Protein AF-A0A265N8U4-F1 (afdb_monomer)

pLDDT: mean 75.62, std 13.98, range [35.78, 95.38]

Sequence (256 aa):
MDFDMNYMIPTISLTISIPTALYLVIKIIYRTKIEMVLEDKYKNKINQIIEIVILSMFLATLISIGSYMIEKVPNFISNSLPYILLVILLIFTISFVVQLIALAINEFREIKKKKCLFNFYKVIFIIEYLSILLLNGGLLVLNERNLELNEIILTVITFGVMYMMILIIFRFSFNQVKVKSKDYYEVTLINENINETLKELILLYTLNKKLLIMKEKLDEEKDINDLKVFYVYYFQEGFVLKYKEHFTKKENIKKN

Solvent-accessible surface area (backbone atoms only — not comparable to full-atom values): 14444 Å² total; per-residue (Å²): 132,85,79,55,62,82,59,50,55,58,51,51,54,51,61,59,45,47,59,55,53,48,50,52,52,48,58,59,72,69,54,48,66,65,57,66,70,72,39,54,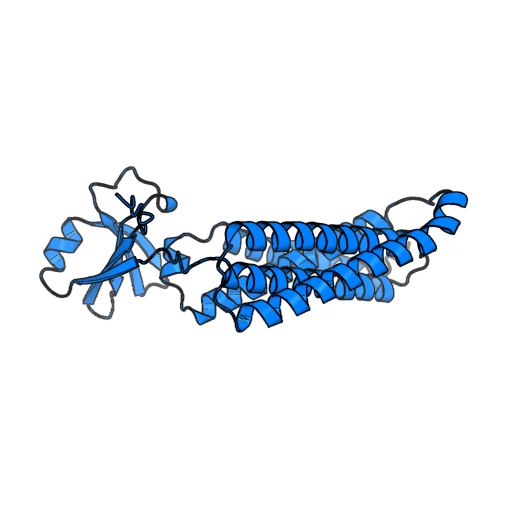74,65,58,50,52,50,50,55,48,51,52,43,47,53,52,19,42,52,52,26,44,51,42,42,54,57,28,58,68,58,69,90,67,57,68,72,55,60,70,47,44,63,61,52,46,51,52,39,50,48,52,32,51,53,46,50,51,53,50,52,53,50,46,59,58,51,73,81,44,88,75,86,57,40,72,60,55,46,51,51,55,53,52,44,47,52,52,40,53,50,31,51,54,52,45,49,27,49,54,46,54,67,50,66,91,69,63,51,72,67,55,52,51,51,50,30,50,52,46,13,51,51,46,32,50,52,55,51,51,50,50,54,51,48,58,72,48,48,69,88,78,57,77,43,61,50,75,44,82,38,74,69,64,50,76,62,55,54,72,52,43,40,82,74,52,69,52,92,90,44,34,39,36,27,34,49,57,94,48,66,88,56,54,81,82,71,55,56,52,41,34,39,34,34,68,86,78,67,37,34,38,39,36,36,60,42,78,80,72,77,82,77,75,73,80,126

Radius of gyration: 25.11 Å; Cα contacts (8 Å, |Δi|>4): 233; chains: 1; bounding box: 58×29×80 Å

Mean predicted aligned error: 12.92 Å

Nearest PDB structures (foldseek):
  2b5u-assembly2_C  TM=2.691E-01  e=2.872E-01  Escherichia coli
  1jch-assembly1_A  TM=2.749E-01  e=5.283E-01  Escherichia coli str. K-12 substr. W3110
  7nsu-assembly1_D  TM=2.439E-01  e=6.695E+00  Escherichia coli

Secondary structure (DSSP, 8-state):
----HHHHHHHHHHHHHHHHHHHHHHHHHT--HHHHHHS-HHHHHHHHHHHHHHHHHHHHHHHHHHHHTS----HHHHHHHHHHHHHHHHHHHHHHHHHHHHHHHHHSS--S-HHHHHHHHHHHHHHHHHHHHHHHHHHHHHTTT---HHHHHHHHHHHHHHHHHHHHHHHHHHHHHS-----EEEEEEE-SSHHHHHHTEEEEEEETTTEEEEEEGGGTTS-GGG-SEEEEEETTTTEEEEEEEE----------

Organism: NCBI:txid2024554

Structure (mmCIF, N/CA/C/O backbone):
data_AF-A0A265N8U4-F1
#
_entry.id   AF-A0A265N8U4-F1
#
loop_
_atom_site.group_PDB
_atom_site.id
_atom_site.type_symbol
_atom_site.label_atom_id
_atom_site.label_alt_id
_atom_site.label_comp_id
_atom_site.label_asym_id
_atom_site.label_entity_id
_atom_site.label_seq_id
_atom_site.pdbx_PDB_ins_code
_atom_site.Cartn_x
_atom_site.Cartn_y
_atom_site.Cartn_z
_atom_site.occupancy
_atom_site.B_iso_or_equiv
_atom_site.auth_seq_id
_atom_site.auth_comp_id
_atom_site.auth_asym_id
_atom_site.auth_atom_id
_atom_site.pdbx_PDB_model_num
ATOM 1 N N . MET A 1 1 ? -9.974 -3.031 -43.772 1.00 44.22 1 MET A N 1
ATOM 2 C CA . MET A 1 1 ? -9.171 -2.885 -42.544 1.00 44.22 1 MET A CA 1
ATOM 3 C C . MET A 1 1 ? -9.671 -3.989 -41.642 1.00 44.22 1 MET A C 1
ATOM 5 O O . MET A 1 1 ? -10.749 -3.842 -41.079 1.00 44.22 1 MET A O 1
ATOM 9 N N . ASP A 1 2 ? -9.008 -5.142 -41.666 1.00 42.06 2 ASP A N 1
ATOM 10 C CA . ASP A 1 2 ? -9.420 -6.269 -40.832 1.00 42.06 2 ASP A CA 1
ATOM 11 C C . ASP A 1 2 ? -9.180 -5.864 -39.381 1.00 42.06 2 ASP A C 1
ATOM 13 O O . ASP A 1 2 ? -8.043 -5.675 -38.950 1.00 42.06 2 ASP A O 1
ATOM 17 N N . PHE A 1 3 ? -10.272 -5.599 -38.665 1.00 45.84 3 PHE A N 1
ATOM 18 C CA . PHE A 1 3 ? -10.240 -5.346 -37.233 1.00 45.84 3 PHE A CA 1
ATOM 19 C C . PHE A 1 3 ? -9.884 -6.673 -36.571 1.00 45.84 3 PHE A C 1
ATOM 21 O O . PHE A 1 3 ? -10.737 -7.534 -36.363 1.00 45.84 3 PHE A O 1
ATOM 28 N N . ASP A 1 4 ? -8.592 -6.864 -36.338 1.00 52.41 4 ASP A N 1
ATOM 29 C CA . ASP A 1 4 ? -8.065 -8.101 -35.793 1.00 52.41 4 ASP A CA 1
ATOM 30 C C . ASP A 1 4 ? -8.619 -8.300 -34.369 1.00 52.41 4 ASP A C 1
ATOM 32 O O . ASP A 1 4 ? -8.398 -7.491 -33.458 1.00 52.41 4 ASP A O 1
ATOM 36 N N . MET A 1 5 ? -9.402 -9.372 -34.194 1.00 52.22 5 MET A N 1
ATOM 37 C CA . MET A 1 5 ? -10.051 -9.763 -32.932 1.00 52.22 5 MET A CA 1
ATOM 38 C C . MET A 1 5 ? -9.048 -9.848 -31.774 1.00 52.22 5 MET A C 1
ATOM 40 O O . MET A 1 5 ? -9.419 -9.630 -30.616 1.00 52.22 5 MET A O 1
ATOM 44 N N . ASN A 1 6 ? -7.770 -10.072 -32.095 1.00 49.78 6 ASN A N 1
ATOM 45 C CA . ASN A 1 6 ? -6.656 -10.078 -31.156 1.00 49.78 6 ASN A CA 1
ATOM 46 C C . ASN A 1 6 ? -6.464 -8.753 -30.407 1.00 49.78 6 ASN A C 1
ATOM 48 O O . ASN A 1 6 ? -6.007 -8.781 -29.270 1.00 49.78 6 ASN A O 1
ATOM 52 N N . TYR A 1 7 ? -6.851 -7.606 -30.975 1.00 49.88 7 TYR A N 1
ATOM 53 C CA . TYR A 1 7 ? -6.807 -6.317 -30.269 1.00 49.88 7 TYR A CA 1
ATOM 54 C C . TYR A 1 7 ? -8.139 -5.966 -29.606 1.00 49.88 7 TYR A C 1
ATOM 56 O O . TYR A 1 7 ? -8.168 -5.247 -28.608 1.00 49.88 7 TYR A O 1
ATOM 64 N N . MET A 1 8 ? -9.254 -6.500 -30.103 1.00 51.94 8 MET A N 1
ATOM 65 C CA . MET A 1 8 ? -10.581 -6.172 -29.587 1.00 51.94 8 MET A CA 1
ATOM 66 C C . MET A 1 8 ? -10.844 -6.833 -28.224 1.00 51.94 8 MET A C 1
ATOM 68 O O . MET A 1 8 ? -11.338 -6.178 -27.305 1.00 51.94 8 MET A O 1
ATOM 72 N N . ILE A 1 9 ? -10.443 -8.098 -28.055 1.00 57.78 9 ILE A N 1
ATOM 73 C CA . ILE A 1 9 ? -10.642 -8.861 -26.811 1.00 57.78 9 ILE A CA 1
ATOM 74 C C . ILE A 1 9 ? -9.873 -8.248 -25.619 1.00 57.78 9 ILE A C 1
ATOM 76 O O . ILE A 1 9 ? -10.507 -7.986 -24.590 1.00 57.78 9 ILE A O 1
ATOM 80 N N . PRO A 1 10 ? -8.562 -7.932 -25.722 1.00 49.47 10 PRO A N 1
ATOM 81 C CA . PRO A 1 10 ? -7.830 -7.262 -24.646 1.00 49.47 10 PRO A CA 1
ATOM 82 C C . PRO A 1 10 ? -8.417 -5.894 -24.302 1.00 49.47 10 PRO A C 1
ATOM 84 O O . PRO A 1 10 ? -8.573 -5.575 -23.127 1.00 49.47 10 PRO A O 1
ATOM 87 N N . THR A 1 11 ? -8.800 -5.103 -25.309 1.00 52.34 11 THR A N 1
ATOM 88 C CA . THR A 1 11 ? -9.327 -3.745 -25.102 1.00 52.34 11 THR A CA 1
ATOM 89 C C . THR A 1 11 ? -10.671 -3.766 -24.374 1.00 52.34 11 THR A C 1
ATOM 91 O O . THR A 1 11 ? -10.878 -2.997 -23.434 1.00 52.34 11 THR A O 1
ATOM 94 N N . ILE A 1 12 ? -11.575 -4.680 -24.742 1.00 62.75 12 ILE A N 1
ATOM 95 C CA . ILE A 1 12 ? -12.859 -4.868 -24.052 1.00 62.75 12 ILE A CA 1
ATOM 96 C C . ILE A 1 12 ? -12.630 -5.363 -22.620 1.00 62.75 12 ILE A C 1
ATOM 98 O O . ILE A 1 12 ? -13.204 -4.809 -21.683 1.00 62.75 12 ILE A O 1
ATOM 102 N N . SER A 1 13 ? -11.743 -6.342 -22.423 1.00 57.97 13 SER A N 1
ATOM 103 C CA . SER A 1 13 ? -11.402 -6.854 -21.089 1.00 57.97 13 SER A CA 1
ATOM 104 C C . SER A 1 13 ? -10.813 -5.765 -20.180 1.00 57.97 13 SER A C 1
ATOM 106 O O . SER A 1 13 ? -11.156 -5.669 -18.999 1.00 57.97 13 SER A O 1
ATOM 108 N N . LEU A 1 14 ? -9.950 -4.906 -20.722 1.00 53.19 14 LEU A N 1
ATOM 109 C CA . LEU A 1 14 ? -9.336 -3.795 -19.995 1.00 53.19 14 LEU A CA 1
ATOM 110 C C . LEU A 1 14 ? -10.382 -2.717 -19.661 1.00 53.19 14 LEU A C 1
ATOM 112 O O . LEU A 1 14 ? -10.459 -2.252 -18.527 1.00 53.19 14 LEU A O 1
ATOM 116 N N . THR A 1 15 ? -11.278 -2.409 -20.599 1.00 64.00 15 THR A N 1
ATOM 117 C CA . THR A 1 15 ? -12.368 -1.443 -20.386 1.00 64.00 15 THR A CA 1
ATOM 118 C C . THR A 1 15 ? -13.370 -1.920 -19.330 1.00 64.00 15 THR A C 1
ATOM 120 O O . THR A 1 15 ? -13.830 -1.116 -18.525 1.00 64.00 15 THR A O 1
ATOM 123 N N . ILE A 1 16 ? -13.685 -3.220 -19.282 1.00 66.12 16 ILE A N 1
ATOM 124 C CA . ILE A 1 16 ? -14.604 -3.802 -18.285 1.00 66.12 16 ILE A CA 1
ATOM 125 C C . ILE A 1 16 ? -13.942 -3.913 -16.903 1.00 66.12 16 ILE A C 1
ATOM 127 O O . ILE A 1 16 ? -14.604 -3.728 -15.883 1.00 66.12 16 ILE A O 1
ATOM 131 N N . SER A 1 17 ? -12.635 -4.181 -16.846 1.00 57.91 17 SER A N 1
ATOM 132 C CA . SER A 1 17 ? -11.914 -4.314 -15.573 1.00 57.91 17 SER A CA 1
ATOM 133 C C . SER A 1 17 ? -11.645 -2.977 -14.874 1.00 57.91 17 SER A C 1
ATOM 135 O O . SER A 1 17 ? -11.596 -2.953 -13.642 1.00 57.91 17 SER A O 1
ATOM 137 N N . ILE A 1 18 ? -11.545 -1.860 -15.608 1.00 61.16 18 ILE A N 1
ATOM 138 C CA . ILE A 1 18 ? -11.334 -0.518 -15.033 1.00 61.16 18 ILE A CA 1
ATOM 139 C C . ILE A 1 18 ? -12.445 -0.130 -14.034 1.00 61.16 18 ILE A C 1
ATOM 141 O O . ILE A 1 18 ? -12.101 0.197 -12.898 1.00 61.16 18 ILE A O 1
ATOM 145 N N . PRO A 1 19 ? -13.755 -0.195 -14.361 1.00 66.38 19 PRO A N 1
ATOM 146 C CA . PRO A 1 19 ? -14.828 0.083 -13.406 1.00 66.38 19 PRO A CA 1
ATOM 147 C C . PRO A 1 19 ? -14.811 -0.834 -12.183 1.00 66.38 19 PRO A C 1
ATOM 149 O O . PRO A 1 19 ? -15.074 -0.374 -11.076 1.00 66.38 19 PRO A O 1
ATOM 152 N N . THR A 1 20 ? -14.485 -2.120 -12.351 1.00 62.53 20 THR A N 1
ATOM 153 C CA . THR A 1 20 ? -14.408 -3.072 -11.232 1.00 62.53 20 THR A CA 1
ATOM 154 C C . THR A 1 20 ? -13.244 -2.745 -10.300 1.00 62.53 20 THR A C 1
ATOM 156 O O . THR A 1 20 ? -13.423 -2.708 -9.082 1.00 62.53 20 THR A O 1
ATOM 159 N N . ALA A 1 21 ? -12.068 -2.450 -10.857 1.00 55.03 21 ALA A N 1
ATOM 160 C CA . ALA A 1 21 ? -10.906 -2.015 -10.093 1.00 55.03 21 ALA A CA 1
ATOM 161 C C . ALA A 1 21 ? -11.171 -0.670 -9.398 1.00 55.03 21 ALA A C 1
ATOM 163 O O . ALA A 1 21 ? -10.932 -0.549 -8.199 1.00 55.03 21 ALA A O 1
ATOM 164 N N . LEU A 1 22 ? -11.746 0.308 -10.107 1.00 59.03 22 LEU A N 1
ATOM 165 C CA . LEU A 1 22 ? -12.146 1.602 -9.549 1.00 59.03 22 LEU A CA 1
ATOM 166 C C . LEU A 1 22 ? -13.173 1.448 -8.432 1.00 59.03 22 LEU A C 1
ATOM 168 O O . LEU A 1 22 ? -13.019 2.075 -7.393 1.00 59.03 22 LEU A O 1
ATOM 172 N N . TYR A 1 23 ? -14.188 0.601 -8.596 1.00 68.06 23 TYR A N 1
ATOM 173 C CA . TYR A 1 23 ? -15.172 0.335 -7.550 1.00 68.06 23 TYR A CA 1
ATOM 174 C C . TYR A 1 23 ? -14.517 -0.239 -6.291 1.00 68.06 23 TYR A C 1
ATOM 176 O O . TYR A 1 23 ? -14.833 0.201 -5.187 1.00 68.06 23 TYR A O 1
ATOM 184 N N . LEU A 1 24 ? -13.582 -1.185 -6.440 1.00 62.31 24 LEU A N 1
ATOM 185 C CA . LEU A 1 24 ? -12.825 -1.723 -5.310 1.00 62.31 24 LEU A CA 1
ATOM 186 C C . LEU A 1 24 ? -12.006 -0.622 -4.629 1.00 62.31 24 LEU A C 1
ATOM 188 O O . LEU A 1 24 ? -12.113 -0.465 -3.417 1.00 62.31 24 LEU A O 1
ATOM 192 N N . VAL A 1 25 ? -11.271 0.185 -5.399 1.00 58.09 25 VAL A N 1
ATOM 193 C CA . VAL A 1 25 ? -10.479 1.318 -4.890 1.00 58.09 25 VAL A CA 1
ATOM 194 C C . VAL A 1 25 ? -11.359 2.346 -4.175 1.00 58.09 25 VAL A C 1
ATOM 196 O O . VAL A 1 25 ? -11.034 2.765 -3.071 1.00 58.09 25 VAL A O 1
ATOM 199 N N . ILE A 1 26 ? -12.500 2.720 -4.749 1.00 63.66 26 ILE A N 1
ATOM 200 C CA . ILE A 1 26 ? -13.462 3.653 -4.151 1.00 63.66 26 ILE A CA 1
ATOM 201 C C . ILE A 1 26 ? -14.006 3.065 -2.849 1.00 63.66 26 ILE A C 1
ATOM 203 O O . ILE A 1 26 ? -13.950 3.714 -1.811 1.00 63.66 26 ILE A O 1
ATOM 207 N N . LYS A 1 27 ? -14.467 1.813 -2.855 1.00 64.62 27 LYS A N 1
ATOM 208 C CA . LYS A 1 27 ? -14.988 1.142 -1.654 1.00 64.62 27 LYS A CA 1
ATOM 209 C C . LYS A 1 27 ? -13.955 1.064 -0.528 1.00 64.62 27 LYS A C 1
ATOM 211 O O . LYS A 1 27 ? -14.311 1.137 0.643 1.00 64.62 27 LYS A O 1
ATOM 216 N N . ILE A 1 28 ? -12.688 0.919 -0.893 1.00 62.75 28 ILE A N 1
ATOM 217 C CA . ILE A 1 28 ? -11.539 0.958 0.007 1.00 62.75 28 ILE A CA 1
ATOM 218 C C . ILE A 1 28 ? -11.319 2.372 0.570 1.00 62.75 28 ILE A C 1
ATOM 220 O O . ILE A 1 28 ? -11.172 2.533 1.777 1.00 62.75 28 ILE A O 1
ATOM 224 N N . ILE A 1 29 ? -11.300 3.400 -0.286 1.00 59.88 29 ILE A N 1
ATO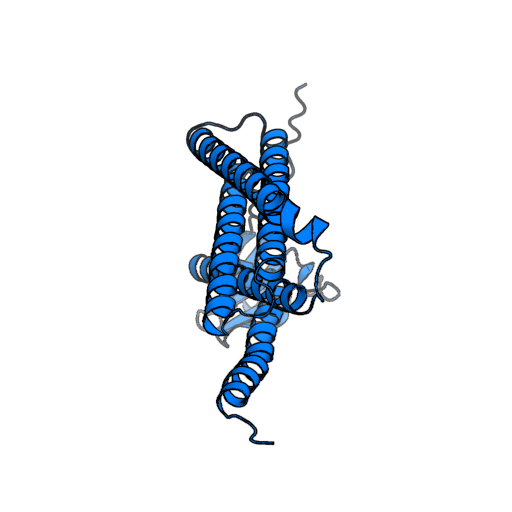M 225 C CA . ILE A 1 29 ? -11.006 4.789 0.107 1.00 59.88 29 ILE A CA 1
ATOM 226 C C . ILE A 1 29 ? -12.129 5.365 0.976 1.00 59.88 29 ILE A C 1
ATOM 228 O O . ILE A 1 29 ? -11.859 6.087 1.930 1.00 59.88 29 ILE A O 1
ATOM 232 N N . TYR A 1 30 ? -13.382 5.022 0.677 1.00 63.62 30 TYR A N 1
ATOM 233 C CA . TYR A 1 30 ? -14.567 5.490 1.405 1.00 63.62 30 TYR A CA 1
ATOM 234 C C . TYR A 1 30 ? -14.897 4.663 2.649 1.00 63.62 30 TYR A C 1
ATOM 236 O O . TYR A 1 30 ? -15.967 4.806 3.241 1.00 63.62 30 TYR A O 1
ATOM 244 N N . ARG A 1 31 ? -13.983 3.789 3.061 1.00 66.50 31 ARG A N 1
ATOM 245 C CA . ARG A 1 31 ? -14.176 2.937 4.218 1.00 66.50 31 ARG A CA 1
ATOM 246 C C . ARG A 1 31 ? -14.158 3.759 5.499 1.00 66.50 31 ARG A C 1
ATOM 248 O O . ARG A 1 31 ? -13.168 4.419 5.816 1.00 66.50 31 ARG A O 1
ATOM 255 N N . THR A 1 32 ? -15.251 3.713 6.253 1.00 70.25 32 THR A N 1
ATOM 256 C CA . THR A 1 32 ? -15.370 4.529 7.467 1.00 70.25 32 THR A CA 1
ATOM 257 C C . THR A 1 32 ? -14.484 3.990 8.590 1.00 70.25 32 THR A C 1
ATOM 259 O O . THR A 1 32 ? -14.189 2.792 8.672 1.00 70.25 32 THR A O 1
ATOM 262 N N . LYS A 1 33 ? -14.084 4.872 9.513 1.00 70.25 33 LYS A N 1
ATOM 263 C CA . LYS A 1 33 ? -13.321 4.491 10.714 1.00 70.25 33 LYS A CA 1
ATOM 264 C C . LYS A 1 33 ? -14.014 3.379 11.510 1.00 70.25 33 LYS A C 1
ATOM 266 O O . LYS A 1 33 ? -13.358 2.444 11.958 1.00 70.25 33 LYS A O 1
ATOM 271 N N . ILE A 1 34 ? -15.340 3.452 11.620 1.00 72.56 34 ILE A N 1
ATOM 272 C CA . ILE A 1 34 ? -16.176 2.476 12.329 1.00 72.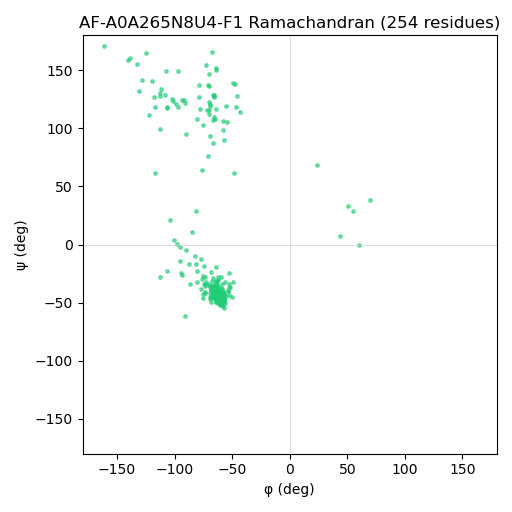56 34 ILE A CA 1
ATOM 273 C C . ILE A 1 34 ? -16.112 1.097 11.660 1.00 72.56 34 ILE A C 1
ATOM 275 O O . ILE A 1 34 ? -15.900 0.095 12.342 1.00 72.56 34 ILE A O 1
ATOM 279 N N . GLU A 1 35 ? -16.212 1.031 10.329 1.00 70.88 35 GLU A N 1
ATOM 280 C CA . GLU A 1 35 ? -16.084 -0.234 9.594 1.00 70.88 35 GLU A CA 1
ATOM 281 C C . GLU A 1 35 ? -14.721 -0.895 9.815 1.00 70.88 35 GLU A C 1
ATOM 283 O O . GLU A 1 35 ? -14.651 -2.112 9.962 1.00 70.88 35 GLU A O 1
ATOM 288 N N . MET A 1 36 ? -13.638 -0.117 9.898 1.00 70.25 36 MET A N 1
ATOM 289 C CA . MET A 1 36 ? -12.300 -0.655 10.171 1.00 70.25 36 MET A CA 1
ATOM 290 C C . MET A 1 36 ? -12.143 -1.223 11.588 1.00 70.25 36 MET A C 1
ATOM 292 O O . MET A 1 36 ? -11.352 -2.149 11.780 1.00 70.25 36 MET A O 1
ATOM 296 N N . VAL A 1 37 ? -12.859 -0.663 12.569 1.00 71.00 37 VAL A N 1
ATOM 297 C CA . VAL A 1 37 ? -12.835 -1.104 13.977 1.00 71.00 37 VAL A CA 1
ATOM 298 C C . VAL A 1 37 ? -13.663 -2.369 14.177 1.00 71.00 37 VAL A C 1
ATOM 300 O O . VAL A 1 37 ? -13.267 -3.243 14.946 1.00 71.00 37 VAL A O 1
ATOM 303 N N . LEU A 1 38 ? -14.801 -2.464 13.488 1.00 71.62 38 LEU A N 1
ATOM 304 C CA . LEU A 1 38 ? -15.740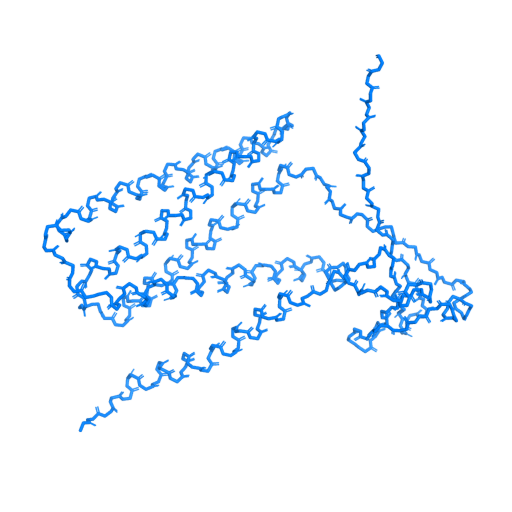 -3.581 13.602 1.00 71.62 38 LEU A CA 1
ATOM 305 C C . LEU A 1 38 ? -15.417 -4.747 12.677 1.00 71.62 38 LEU A C 1
ATOM 307 O O . LEU A 1 38 ? -15.940 -5.844 12.862 1.00 71.62 38 LEU A O 1
ATOM 311 N N . GLU A 1 39 ? -14.583 -4.528 11.668 1.00 69.88 39 GLU A N 1
ATOM 312 C CA . GLU A 1 39 ? -14.168 -5.602 10.791 1.00 69.88 39 GLU A CA 1
ATOM 313 C C . GLU A 1 39 ? -13.234 -6.583 11.504 1.00 69.88 39 GLU A C 1
ATOM 315 O O . GLU A 1 39 ? -12.264 -6.198 12.164 1.00 69.88 39 GLU A O 1
ATOM 320 N N . ASP A 1 40 ? -13.484 -7.877 11.283 1.00 63.16 40 ASP A N 1
ATOM 321 C CA . ASP A 1 40 ? -12.589 -8.939 11.713 1.00 63.16 40 ASP A CA 1
ATOM 322 C C . ASP A 1 40 ? -11.143 -8.598 11.357 1.00 63.16 40 ASP A C 1
ATOM 324 O O . ASP A 1 40 ? -10.793 -8.331 10.205 1.00 63.16 40 ASP A O 1
ATOM 328 N N . LYS A 1 41 ? -10.264 -8.680 12.355 1.00 58.12 41 LYS A N 1
ATOM 329 C CA . LYS A 1 41 ? -8.833 -8.377 12.221 1.00 58.12 41 LYS A CA 1
ATOM 330 C C . LYS A 1 41 ? -8.180 -9.078 11.020 1.00 58.12 41 LYS A C 1
ATOM 332 O O . LYS A 1 41 ? -7.240 -8.542 10.436 1.00 58.12 41 LYS A O 1
ATOM 337 N N . TYR A 1 42 ? -8.652 -10.272 10.663 1.00 54.22 42 TYR A N 1
ATOM 338 C CA . TYR A 1 42 ? -8.191 -11.026 9.496 1.00 54.22 42 TYR A CA 1
ATOM 339 C C . TYR A 1 42 ? -8.728 -10.464 8.179 1.00 54.22 42 TYR A C 1
ATOM 341 O O . TYR A 1 42 ? -7.960 -10.299 7.235 1.00 54.22 42 TYR A O 1
ATOM 349 N N . LYS A 1 43 ? -10.009 -10.098 8.128 1.00 66.06 43 LYS A N 1
ATOM 350 C CA . LYS A 1 43 ? -10.638 -9.512 6.945 1.00 66.06 43 LYS A CA 1
ATOM 351 C C . LYS A 1 43 ? -10.070 -8.125 6.633 1.00 66.06 43 LYS A C 1
ATOM 353 O O . LYS A 1 43 ? -9.757 -7.848 5.481 1.00 66.06 43 LYS A O 1
ATOM 358 N N . ASN A 1 44 ? -9.790 -7.318 7.656 1.00 67.62 44 ASN A N 1
ATOM 359 C CA . ASN A 1 44 ? -9.112 -6.030 7.490 1.00 67.62 44 ASN A CA 1
ATOM 360 C C . ASN A 1 44 ? -7.692 -6.200 6.918 1.00 67.62 44 ASN A C 1
ATOM 362 O O . ASN A 1 44 ? -7.310 -5.517 5.972 1.00 67.62 44 ASN A O 1
ATOM 366 N N . LYS A 1 45 ? -6.922 -7.181 7.413 1.00 65.12 45 LYS A N 1
ATOM 367 C CA . LYS A 1 45 ? -5.606 -7.509 6.837 1.00 65.12 45 LYS A CA 1
ATOM 368 C C . LYS A 1 45 ? -5.695 -7.946 5.374 1.00 65.12 45 LYS A C 1
ATOM 370 O O . LYS A 1 45 ? -4.858 -7.525 4.584 1.00 65.12 45 LYS A O 1
ATOM 375 N N . ILE A 1 46 ? -6.681 -8.775 5.027 1.00 69.12 46 ILE A N 1
ATOM 376 C CA . ILE A 1 46 ? -6.902 -9.238 3.650 1.00 69.12 46 ILE A CA 1
ATOM 377 C C . ILE A 1 46 ? -7.240 -8.056 2.743 1.00 69.12 46 ILE A C 1
ATOM 379 O O . ILE A 1 46 ? -6.598 -7.897 1.710 1.00 69.12 46 ILE A O 1
ATOM 383 N N . ASN A 1 47 ? -8.172 -7.193 3.150 1.00 70.81 47 ASN A N 1
ATOM 384 C CA . ASN A 1 47 ? -8.542 -6.020 2.362 1.00 70.81 47 ASN A CA 1
ATOM 385 C C . ASN A 1 47 ? -7.337 -5.109 2.131 1.00 70.81 47 ASN A C 1
ATOM 387 O O . ASN A 1 47 ? -7.066 -4.755 0.997 1.00 70.81 47 ASN A O 1
ATOM 391 N N . GLN A 1 48 ? -6.521 -4.852 3.151 1.00 71.31 48 GLN A N 1
ATOM 392 C CA . GLN A 1 48 ? -5.305 -4.050 2.984 1.00 71.31 48 GLN A CA 1
ATOM 393 C C . GLN A 1 48 ? -4.263 -4.685 2.051 1.00 71.31 48 GLN A C 1
ATOM 395 O O . GLN A 1 48 ? -3.497 -3.974 1.408 1.00 71.31 48 GLN A O 1
ATOM 400 N N . ILE A 1 49 ? -4.177 -6.016 1.986 1.00 73.88 49 ILE A N 1
ATOM 401 C CA . ILE A 1 49 ? -3.317 -6.693 1.004 1.00 73.88 49 ILE A CA 1
ATOM 402 C C . ILE A 1 49 ? -3.898 -6.505 -0.399 1.00 73.88 49 ILE A C 1
ATOM 404 O O . ILE A 1 49 ? -3.160 -6.150 -1.313 1.00 73.88 49 ILE A O 1
ATOM 408 N N . ILE A 1 50 ? -5.212 -6.681 -0.557 1.00 75.19 50 ILE A N 1
ATOM 409 C CA . ILE A 1 50 ? -5.921 -6.447 -1.822 1.00 75.19 50 ILE A CA 1
ATOM 410 C C . ILE A 1 50 ? -5.708 -5.002 -2.299 1.00 75.19 50 ILE A C 1
ATOM 412 O O . ILE A 1 50 ? -5.410 -4.785 -3.468 1.00 75.19 50 ILE A O 1
ATOM 416 N N . GLU A 1 51 ? -5.776 -4.025 -1.397 1.00 74.25 51 GLU A N 1
ATOM 417 C CA . GLU A 1 51 ? -5.486 -2.613 -1.670 1.00 74.25 51 GLU A CA 1
ATOM 418 C C . GLU A 1 51 ? -4.088 -2.416 -2.255 1.00 74.25 51 GLU A C 1
ATOM 420 O O . GLU A 1 51 ? -3.928 -1.773 -3.293 1.00 74.25 51 GLU A O 1
ATOM 425 N N . ILE A 1 52 ? -3.076 -3.002 -1.610 1.00 81.38 52 ILE A N 1
ATOM 426 C CA . ILE A 1 52 ? -1.682 -2.907 -2.052 1.00 81.38 52 ILE A CA 1
ATOM 427 C C . ILE A 1 52 ? -1.509 -3.550 -3.432 1.00 81.38 52 ILE A C 1
ATOM 429 O O . ILE A 1 52 ? -0.833 -2.973 -4.284 1.00 81.38 52 ILE A O 1
ATOM 433 N N . VAL A 1 53 ? -2.133 -4.708 -3.667 1.00 80.38 53 VAL A N 1
ATOM 434 C CA . VAL A 1 53 ? -2.100 -5.407 -4.961 1.00 80.38 53 VAL A CA 1
ATOM 435 C C . VAL A 1 53 ? -2.711 -4.540 -6.059 1.00 80.38 53 VAL A C 1
ATOM 437 O O . VAL A 1 53 ? -2.067 -4.311 -7.082 1.00 80.38 53 VAL A O 1
ATOM 440 N N . ILE A 1 54 ? -3.922 -4.016 -5.844 1.00 79.31 54 ILE A N 1
ATOM 441 C CA . ILE A 1 54 ? -4.620 -3.195 -6.840 1.00 79.31 54 ILE A CA 1
ATOM 442 C C . ILE A 1 54 ? -3.814 -1.933 -7.151 1.00 79.31 54 ILE A C 1
ATOM 444 O O . ILE A 1 54 ? -3.584 -1.635 -8.323 1.00 79.31 54 ILE A O 1
ATOM 448 N N . LEU A 1 55 ? -3.339 -1.220 -6.124 1.00 80.12 55 LEU A N 1
ATOM 449 C CA . LEU A 1 55 ? -2.556 0.004 -6.304 1.00 80.12 55 LEU A CA 1
ATOM 450 C C . LEU A 1 55 ? -1.266 -0.264 -7.090 1.00 80.12 55 LEU A C 1
ATOM 452 O O . LEU A 1 55 ? -0.918 0.503 -7.983 1.00 80.12 55 LEU A O 1
ATOM 456 N N . SER A 1 56 ? -0.584 -1.366 -6.781 1.00 83.88 56 SER A N 1
ATOM 457 C CA . SER A 1 56 ? 0.683 -1.743 -7.415 1.00 83.88 56 SER A CA 1
ATOM 458 C C . SER A 1 56 ? 0.501 -2.110 -8.886 1.00 83.88 56 SER A C 1
ATOM 460 O O . SER A 1 56 ? 1.253 -1.634 -9.734 1.00 83.88 56 SER A O 1
ATOM 462 N N . MET A 1 57 ? -0.528 -2.900 -9.206 1.00 83.31 57 MET A N 1
ATOM 463 C CA . MET A 1 57 ? -0.851 -3.265 -10.588 1.00 83.31 57 MET A CA 1
ATOM 464 C C . MET A 1 57 ? -1.318 -2.057 -11.402 1.00 83.31 57 MET A C 1
ATOM 466 O O . MET A 1 57 ? -0.913 -1.897 -12.554 1.00 83.31 57 MET A O 1
ATOM 470 N N . PHE A 1 58 ? -2.126 -1.179 -10.805 1.00 82.25 58 PHE A N 1
ATOM 471 C CA . PHE A 1 58 ? -2.571 0.055 -11.448 1.00 82.25 58 PHE A CA 1
ATOM 472 C C . PHE A 1 58 ? -1.391 0.975 -11.778 1.00 82.25 58 PHE A C 1
ATOM 474 O O . PHE A 1 58 ? -1.273 1.445 -12.909 1.00 82.25 58 PHE A O 1
ATOM 481 N N . LEU A 1 59 ? -0.482 1.182 -10.821 1.00 79.69 59 LEU A N 1
ATOM 482 C CA . LEU A 1 59 ? 0.696 2.025 -11.011 1.00 79.69 59 LEU A CA 1
ATOM 483 C C . LEU A 1 59 ? 1.643 1.451 -12.072 1.00 79.69 59 LEU A C 1
ATOM 485 O O . LEU A 1 59 ? 2.093 2.188 -12.949 1.00 79.69 59 LEU A O 1
ATOM 489 N N . ALA A 1 60 ? 1.901 0.139 -12.022 1.00 84.12 60 ALA A N 1
ATOM 490 C CA . ALA A 1 60 ? 2.718 -0.543 -13.018 1.00 84.12 60 ALA A CA 1
ATOM 491 C C . ALA A 1 60 ? 2.138 -0.349 -14.421 1.00 84.12 60 ALA A C 1
ATOM 493 O O . ALA A 1 60 ? 2.848 0.114 -15.306 1.00 84.12 60 ALA A O 1
ATOM 494 N N . THR A 1 61 ? 0.836 -0.594 -14.585 1.00 82.00 61 THR A N 1
ATOM 495 C CA . THR A 1 61 ? 0.129 -0.445 -15.863 1.00 82.00 61 THR A CA 1
ATOM 496 C C . THR A 1 61 ? 0.196 0.987 -16.394 1.00 82.00 61 THR A C 1
ATOM 498 O O . THR A 1 61 ? 0.530 1.188 -17.558 1.00 82.00 61 THR A O 1
ATOM 501 N N . LEU A 1 62 ? -0.082 1.990 -15.552 1.00 78.50 62 LEU A N 1
ATOM 502 C CA . LEU A 1 62 ? -0.050 3.399 -15.955 1.00 78.50 62 LEU A CA 1
ATOM 503 C C . LEU A 1 62 ? 1.329 3.830 -16.451 1.00 78.50 62 LEU A C 1
ATOM 505 O O . LEU A 1 62 ? 1.431 4.456 -17.504 1.00 78.50 62 LEU A O 1
ATOM 509 N N . ILE A 1 63 ? 2.379 3.498 -15.697 1.00 80.62 63 ILE A N 1
ATOM 510 C CA . ILE A 1 63 ? 3.750 3.852 -16.068 1.00 80.62 63 ILE A CA 1
ATOM 511 C C . ILE A 1 63 ? 4.143 3.105 -17.339 1.00 80.62 63 ILE A C 1
ATOM 513 O O . ILE A 1 63 ? 4.671 3.720 -18.258 1.00 80.62 63 ILE A O 1
ATOM 517 N N . SER A 1 64 ? 3.827 1.812 -17.436 1.00 80.94 64 SER A N 1
ATOM 518 C CA . SER A 1 64 ? 4.189 1.014 -18.600 1.00 80.94 64 SER A CA 1
ATOM 519 C C . SER A 1 64 ? 3.516 1.501 -19.885 1.00 80.94 64 SER A C 1
ATOM 521 O O . SER A 1 64 ? 4.188 1.693 -20.897 1.00 80.94 64 SER A O 1
ATOM 523 N N . ILE A 1 65 ? 2.209 1.775 -19.849 1.00 76.50 65 ILE A N 1
ATOM 524 C CA . ILE A 1 65 ? 1.482 2.326 -21.002 1.00 76.50 65 ILE A CA 1
ATOM 525 C C . ILE A 1 65 ? 1.984 3.738 -21.321 1.00 76.50 65 ILE A C 1
ATOM 527 O O . ILE A 1 65 ? 2.252 4.044 -22.480 1.00 76.50 65 ILE A O 1
ATOM 531 N N . GLY A 1 66 ? 2.145 4.592 -20.305 1.00 70.50 66 GLY A N 1
ATOM 532 C CA . GLY A 1 66 ? 2.636 5.958 -20.485 1.00 70.50 66 GLY A CA 1
ATOM 533 C C . GLY A 1 66 ? 4.017 6.000 -21.138 1.00 70.50 66 GLY A C 1
ATOM 534 O O . GLY A 1 66 ? 4.239 6.788 -22.053 1.00 70.50 66 GLY A O 1
ATOM 535 N N . SER A 1 67 ? 4.922 5.115 -20.726 1.00 75.62 67 SER A N 1
ATOM 536 C CA . SER A 1 67 ? 6.270 5.008 -21.284 1.00 75.62 67 SER A CA 1
ATOM 537 C C . SER A 1 67 ? 6.303 4.372 -22.672 1.00 75.62 67 SER A C 1
ATOM 539 O O . SER A 1 67 ? 7.089 4.816 -23.503 1.00 75.62 67 SER A O 1
ATOM 541 N N . TYR A 1 68 ? 5.423 3.411 -22.969 1.00 68.75 68 TYR A N 1
ATOM 542 C CA . TYR A 1 68 ? 5.285 2.835 -24.313 1.00 68.75 68 TYR A CA 1
ATOM 543 C C . TYR A 1 68 ? 4.859 3.874 -25.368 1.00 68.75 68 TYR A C 1
ATOM 545 O O . TYR A 1 68 ? 5.237 3.782 -26.537 1.00 68.75 68 TYR A O 1
ATOM 553 N N . MET A 1 69 ? 4.096 4.893 -24.957 1.00 69.69 69 MET A N 1
ATOM 554 C CA . MET A 1 69 ? 3.638 5.967 -25.844 1.00 69.69 69 MET A CA 1
ATOM 555 C C . MET A 1 69 ? 4.717 7.014 -26.162 1.00 69.69 69 MET A C 1
ATOM 557 O O . MET A 1 69 ? 4.525 7.809 -27.083 1.00 69.69 69 MET A O 1
ATOM 561 N N . ILE A 1 70 ? 5.849 7.022 -25.449 1.00 71.25 70 ILE A N 1
ATOM 562 C CA . ILE A 1 70 ? 6.946 7.967 -25.698 1.00 71.25 70 ILE A CA 1
ATOM 563 C C . ILE A 1 70 ? 7.559 7.670 -27.079 1.00 71.25 70 ILE A C 1
ATOM 565 O O . ILE A 1 70 ? 7.890 6.531 -27.406 1.00 71.25 70 ILE A O 1
ATOM 569 N N . GLU A 1 71 ? 7.661 8.696 -27.929 1.00 61.44 71 GLU A N 1
ATOM 570 C CA . GLU A 1 71 ? 8.281 8.581 -29.256 1.00 61.44 71 GLU A CA 1
ATOM 571 C C . GLU A 1 71 ? 9.792 8.331 -29.176 1.00 61.44 71 GLU A C 1
ATOM 573 O O . GLU A 1 71 ? 10.409 8.501 -28.125 1.00 61.44 71 GLU A O 1
ATOM 578 N N . LYS A 1 72 ? 10.384 7.920 -30.311 1.00 66.12 72 LYS A N 1
ATOM 579 C CA . LYS A 1 72 ? 11.803 7.560 -30.429 1.00 66.12 72 LYS A CA 1
ATOM 580 C C . LYS A 1 72 ? 12.695 8.548 -29.684 1.00 66.12 72 LYS A C 1
ATOM 582 O O . LYS A 1 72 ? 12.833 9.713 -30.057 1.00 66.12 72 LYS A O 1
ATOM 587 N N . VAL A 1 73 ? 13.327 8.033 -28.642 1.00 68.00 73 VAL A N 1
ATOM 588 C CA . VAL A 1 73 ? 14.294 8.767 -27.844 1.00 68.00 73 VAL A CA 1
ATOM 589 C C . VAL A 1 73 ? 15.572 8.956 -28.676 1.00 68.00 73 VAL A C 1
ATOM 591 O O . VAL A 1 73 ? 15.996 8.015 -29.349 1.00 68.00 73 VAL A O 1
ATOM 594 N N . PRO A 1 74 ? 16.203 10.147 -28.667 1.00 75.75 74 PRO A N 1
ATOM 595 C CA . PRO A 1 74 ? 17.440 10.394 -29.405 1.00 75.75 74 PRO A CA 1
ATOM 596 C C . PRO A 1 74 ? 18.501 9.309 -29.167 1.00 75.75 74 PRO A C 1
ATOM 598 O O . PRO A 1 74 ? 18.724 8.905 -28.025 1.00 75.75 74 PRO A O 1
ATOM 601 N N . ASN A 1 75 ? 19.216 8.893 -30.219 1.00 70.50 75 ASN A N 1
ATOM 602 C CA . ASN A 1 75 ? 20.182 7.779 -30.174 1.00 70.50 75 ASN A CA 1
ATOM 603 C C . ASN A 1 75 ? 21.234 7.901 -29.054 1.00 70.50 75 ASN A C 1
ATOM 605 O O . ASN A 1 75 ? 21.642 6.900 -28.472 1.00 70.50 75 ASN A O 1
ATOM 609 N N . PHE A 1 76 ? 21.658 9.122 -28.711 1.00 69.50 76 PHE A N 1
ATOM 610 C CA . PHE A 1 76 ? 22.587 9.352 -27.599 1.00 69.50 76 PHE A CA 1
ATOM 611 C C . PHE A 1 76 ? 22.000 8.945 -26.235 1.00 69.50 76 PHE A C 1
ATOM 613 O O . PHE A 1 76 ? 22.692 8.365 -25.396 1.00 69.50 76 PHE A O 1
ATOM 620 N N . ILE A 1 77 ? 20.712 9.216 -26.019 1.00 71.00 77 ILE A N 1
ATOM 621 C CA . ILE A 1 77 ? 20.002 8.827 -24.799 1.00 71.00 77 ILE A CA 1
ATOM 622 C C . ILE A 1 77 ? 19.746 7.314 -24.824 1.00 71.00 77 ILE A C 1
ATOM 624 O O . ILE A 1 77 ? 19.998 6.660 -23.820 1.00 71.00 77 ILE A O 1
ATOM 628 N N . SER A 1 78 ? 19.369 6.734 -25.970 1.00 72.56 78 SER A N 1
ATOM 629 C CA . SER A 1 78 ? 19.190 5.276 -26.112 1.00 72.56 78 SER A CA 1
ATOM 630 C C . SER A 1 78 ? 20.463 4.484 -25.767 1.00 72.56 78 SER A C 1
ATOM 632 O O . SER A 1 78 ? 20.404 3.502 -25.037 1.00 72.56 78 SER A O 1
ATOM 634 N N . ASN A 1 79 ? 21.643 4.966 -26.175 1.00 80.56 79 ASN A N 1
ATOM 635 C CA . ASN A 1 79 ? 22.915 4.292 -25.885 1.00 80.56 79 ASN A CA 1
ATOM 636 C C . ASN A 1 79 ? 23.372 4.415 -24.421 1.00 80.56 79 ASN A C 1
ATOM 638 O O . ASN A 1 79 ? 24.107 3.560 -23.932 1.00 80.56 79 ASN A O 1
ATOM 642 N N . SER A 1 80 ? 22.986 5.485 -23.723 1.00 83.38 80 SER A N 1
ATOM 643 C CA . SER A 1 80 ? 23.399 5.740 -22.334 1.00 83.38 80 SER A CA 1
ATOM 644 C C . SER A 1 80 ? 22.401 5.207 -21.302 1.00 83.38 80 SER A C 1
ATOM 646 O O . SER A 1 80 ? 22.790 4.852 -20.187 1.00 83.38 80 SER A O 1
ATOM 648 N N . LEU A 1 81 ? 21.128 5.089 -21.680 1.00 84.88 81 LEU A N 1
ATOM 649 C CA . LEU A 1 81 ? 20.035 4.659 -20.816 1.00 84.88 81 LEU A CA 1
ATOM 650 C C . LEU A 1 81 ? 20.239 3.265 -20.179 1.00 84.88 81 LEU A C 1
ATOM 652 O O . LEU A 1 81 ? 19.989 3.167 -18.979 1.00 84.88 81 LEU A O 1
ATOM 656 N N . PRO A 1 82 ? 20.767 2.218 -20.851 1.00 88.12 82 PRO A N 1
ATOM 657 C CA . PRO A 1 82 ? 20.986 0.911 -20.224 1.00 88.12 82 PRO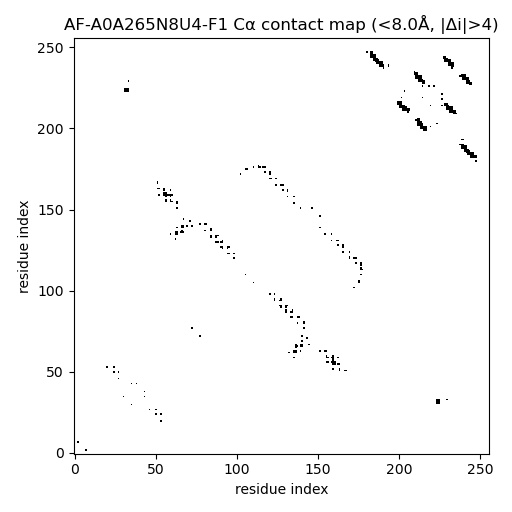 A CA 1
ATOM 658 C C . PRO A 1 82 ? 21.956 0.980 -19.040 1.00 88.12 82 PRO A C 1
ATOM 660 O O . PRO A 1 82 ? 21.718 0.368 -17.999 1.00 88.12 82 PRO A O 1
ATOM 663 N N . TYR A 1 83 ? 23.020 1.779 -19.162 1.00 90.44 83 TYR A N 1
ATOM 664 C CA . TYR A 1 83 ? 23.992 1.981 -18.088 1.00 90.44 83 TYR A CA 1
ATOM 665 C C . TYR A 1 83 ? 23.378 2.751 -16.916 1.00 90.44 83 TYR A C 1
ATOM 667 O O . TYR A 1 83 ? 23.624 2.414 -15.759 1.00 90.44 83 TYR A O 1
ATOM 675 N N . ILE A 1 84 ? 22.536 3.750 -17.201 1.00 89.12 84 ILE A N 1
ATOM 676 C CA . ILE A 1 84 ? 21.799 4.497 -16.173 1.00 89.12 84 ILE A CA 1
ATOM 677 C C . ILE A 1 84 ? 20.836 3.564 -15.426 1.00 89.12 84 ILE A C 1
ATOM 679 O O . ILE A 1 84 ? 20.820 3.566 -14.195 1.00 89.12 84 ILE A O 1
ATOM 683 N N . LEU A 1 85 ? 20.076 2.727 -16.141 1.00 90.38 85 LEU A N 1
ATOM 684 C CA . LEU A 1 85 ? 19.170 1.755 -15.523 1.00 90.38 85 LEU A CA 1
ATOM 685 C C . LEU A 1 85 ? 19.924 0.726 -14.680 1.00 90.38 85 LEU A C 1
ATOM 687 O O . LEU A 1 85 ? 19.460 0.388 -13.594 1.00 90.38 85 LEU A O 1
ATOM 691 N N . LEU A 1 86 ? 21.106 0.285 -15.116 1.00 92.12 86 LEU A N 1
ATOM 692 C CA . LEU A 1 86 ? 21.952 -0.611 -14.328 1.00 92.12 86 LEU A CA 1
ATOM 693 C C . LEU A 1 86 ? 22.371 0.030 -12.995 1.00 92.12 86 LEU A C 1
ATOM 695 O O . LEU A 1 86 ? 22.297 -0.614 -11.948 1.00 92.12 86 LEU A O 1
ATOM 699 N N . VAL A 1 87 ? 22.761 1.308 -13.009 1.00 94.06 87 VAL A N 1
ATOM 700 C CA . VAL A 1 87 ? 23.094 2.053 -11.783 1.00 94.06 87 VAL A CA 1
ATOM 701 C C . VAL A 1 87 ? 21.868 2.196 -10.878 1.00 94.06 87 VAL A C 1
ATOM 703 O O . VAL A 1 87 ? 21.971 1.981 -9.671 1.00 94.06 87 VAL A O 1
ATOM 706 N N . ILE A 1 88 ? 20.693 2.500 -11.436 1.00 93.75 88 ILE A N 1
ATOM 707 C CA . ILE A 1 88 ? 19.440 2.598 -10.669 1.00 93.75 88 ILE A CA 1
ATOM 708 C C . ILE A 1 88 ? 19.068 1.248 -10.042 1.00 93.75 88 ILE A C 1
ATOM 710 O O . ILE A 1 88 ? 18.663 1.211 -8.877 1.00 93.75 88 ILE A O 1
ATOM 714 N N . LEU A 1 89 ? 19.244 0.144 -10.773 1.00 92.88 89 LEU A N 1
ATOM 715 C CA . LEU A 1 89 ? 19.023 -1.214 -10.275 1.00 92.88 89 LEU A CA 1
ATOM 716 C C . LEU A 1 89 ? 19.981 -1.557 -9.129 1.00 92.88 89 LEU A C 1
ATOM 718 O O . LEU A 1 89 ? 19.570 -2.164 -8.138 1.00 92.88 89 LEU A O 1
ATOM 722 N N . LEU A 1 90 ? 21.243 -1.134 -9.226 1.00 95.00 90 LEU A N 1
ATOM 723 C CA . LEU A 1 90 ? 22.218 -1.307 -8.152 1.00 95.00 90 LEU A CA 1
ATOM 724 C C . LEU A 1 90 ? 21.817 -0.512 -6.903 1.00 95.00 90 LEU A C 1
ATOM 726 O O . LEU A 1 90 ? 21.823 -1.068 -5.806 1.00 95.00 90 LEU A O 1
ATOM 730 N N . ILE A 1 91 ? 21.417 0.756 -7.065 1.00 95.00 91 ILE A N 1
ATOM 731 C CA . ILE A 1 91 ? 20.922 1.600 -5.965 1.00 95.00 91 ILE A CA 1
ATOM 732 C C . ILE A 1 91 ? 19.730 0.928 -5.281 1.00 95.00 91 ILE A C 1
ATOM 734 O O . ILE A 1 91 ? 19.743 0.793 -4.059 1.00 95.00 91 ILE A O 1
ATOM 738 N N . PHE A 1 92 ? 18.755 0.454 -6.064 1.00 94.25 92 PHE A N 1
ATOM 739 C CA . PHE A 1 92 ? 17.594 -0.281 -5.563 1.00 94.25 92 PHE A CA 1
ATOM 740 C C . PHE A 1 92 ? 18.003 -1.524 -4.766 1.00 94.25 92 PHE A C 1
ATOM 742 O O . PHE A 1 92 ? 17.527 -1.742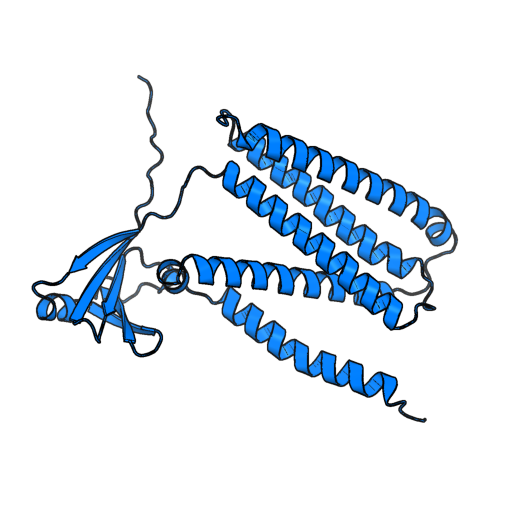 -3.655 1.00 94.25 92 PHE A O 1
ATOM 749 N N . THR A 1 93 ? 18.913 -2.331 -5.310 1.00 92.69 93 THR A N 1
ATOM 750 C CA . THR A 1 93 ? 19.350 -3.578 -4.670 1.00 92.69 93 THR A CA 1
ATOM 751 C C . THR A 1 93 ? 20.050 -3.297 -3.342 1.00 92.69 93 THR A C 1
ATOM 753 O O . THR A 1 93 ? 19.759 -3.943 -2.336 1.00 92.69 93 THR A O 1
ATOM 756 N N . ILE A 1 94 ? 20.938 -2.298 -3.304 1.00 95.38 94 ILE A N 1
ATOM 757 C CA . ILE A 1 94 ? 21.642 -1.898 -2.081 1.00 95.38 94 ILE A CA 1
ATOM 758 C C . ILE A 1 94 ? 20.651 -1.367 -1.044 1.00 95.38 94 ILE A C 1
ATOM 760 O O . ILE A 1 94 ? 20.706 -1.794 0.110 1.00 95.38 94 ILE A O 1
ATOM 764 N N . SER A 1 95 ? 19.737 -0.468 -1.427 1.00 94.06 95 SER A N 1
ATOM 765 C CA . SER A 1 95 ? 18.750 0.089 -0.495 1.00 94.06 95 SER A CA 1
ATOM 766 C C . SER A 1 95 ? 17.850 -0.999 0.085 1.00 94.06 95 SER A C 1
ATOM 768 O O . SER A 1 95 ? 17.666 -1.035 1.301 1.00 94.06 95 SER A O 1
ATOM 770 N N . PHE A 1 96 ? 17.413 -1.939 -0.755 1.00 91.88 96 PHE A N 1
ATOM 771 C CA . PHE A 1 96 ? 16.570 -3.062 -0.361 1.00 91.88 96 PHE A CA 1
ATOM 772 C C . PHE A 1 96 ? 17.268 -3.995 0.631 1.00 91.88 96 PHE A C 1
ATOM 774 O O . PHE A 1 96 ? 16.722 -4.331 1.682 1.00 91.88 96 PHE A O 1
ATOM 781 N N . VAL A 1 97 ? 18.521 -4.368 0.357 1.00 93.25 97 VAL A N 1
ATOM 782 C CA . VAL A 1 97 ? 19.320 -5.198 1.271 1.00 93.25 97 VAL A CA 1
ATOM 783 C C . VAL A 1 97 ? 19.551 -4.482 2.602 1.00 93.25 97 VAL A C 1
ATOM 785 O O . VAL A 1 97 ? 19.377 -5.080 3.664 1.00 93.25 97 VAL A O 1
ATOM 788 N N . VAL A 1 98 ? 19.890 -3.190 2.570 1.00 92.88 98 VAL A N 1
ATOM 789 C CA . VAL A 1 98 ? 20.062 -2.375 3.782 1.00 92.88 98 VAL A CA 1
ATOM 790 C C . VAL A 1 98 ? 18.763 -2.314 4.591 1.00 92.88 98 VAL A C 1
ATOM 792 O O . VAL A 1 98 ? 18.807 -2.434 5.819 1.00 92.88 98 VAL A O 1
ATOM 795 N N . GLN A 1 99 ? 17.612 -2.177 3.928 1.00 90.62 99 GLN A N 1
ATOM 796 C CA . GLN A 1 99 ? 16.301 -2.204 4.569 1.00 90.62 99 GLN A CA 1
ATOM 797 C C . GLN A 1 99 ? 16.056 -3.539 5.271 1.00 90.62 99 GLN A C 1
ATOM 799 O O . GLN A 1 99 ? 15.715 -3.538 6.451 1.00 90.62 99 GLN A O 1
ATOM 804 N N . LEU A 1 100 ? 16.275 -4.664 4.584 1.00 88.88 100 LEU A N 1
ATOM 805 C CA . LEU A 1 100 ? 16.068 -6.006 5.130 1.00 88.88 100 LEU A CA 1
ATOM 806 C C . LEU A 1 100 ? 16.979 -6.292 6.327 1.00 88.88 100 LEU A C 1
ATOM 808 O O . LEU A 1 100 ? 16.508 -6.789 7.350 1.00 88.88 100 LEU A O 1
ATOM 812 N N . ILE A 1 101 ? 18.261 -5.930 6.237 1.00 89.12 101 ILE A N 1
ATOM 813 C CA . ILE A 1 101 ? 19.211 -6.069 7.349 1.00 89.12 101 ILE A CA 1
ATOM 814 C C . ILE A 1 101 ? 18.748 -5.233 8.545 1.00 89.12 101 ILE A C 1
ATOM 816 O O . ILE A 1 101 ? 18.726 -5.724 9.675 1.00 89.12 101 ILE A O 1
ATOM 820 N N . ALA A 1 102 ? 18.344 -3.980 8.316 1.00 86.62 102 ALA A N 1
ATOM 821 C CA . ALA A 1 102 ? 17.829 -3.125 9.379 1.00 86.62 102 ALA A CA 1
ATOM 822 C C . ALA A 1 102 ? 16.559 -3.715 10.013 1.00 86.62 102 ALA A C 1
ATOM 824 O O . ALA A 1 102 ? 16.435 -3.713 11.237 1.00 86.62 102 ALA A O 1
ATOM 825 N N . LEU A 1 103 ? 15.647 -4.254 9.206 1.00 84.81 103 LEU A N 1
ATOM 826 C CA . LEU A 1 103 ? 14.396 -4.866 9.654 1.00 84.81 103 LEU A CA 1
ATOM 827 C C . LEU A 1 103 ? 14.665 -6.093 10.535 1.00 84.81 103 LEU A C 1
ATOM 829 O O . LEU A 1 103 ? 14.093 -6.195 11.621 1.00 84.81 103 LEU A O 1
ATOM 833 N N . ALA A 1 104 ? 15.601 -6.953 10.123 1.00 83.75 104 ALA A N 1
ATOM 834 C CA . ALA A 1 104 ? 16.027 -8.124 10.883 1.00 83.75 104 ALA A CA 1
ATOM 835 C C . ALA A 1 104 ? 16.695 -7.740 12.212 1.00 83.75 104 ALA A C 1
ATOM 837 O O . ALA A 1 104 ? 16.354 -8.280 13.258 1.00 83.75 104 ALA A O 1
ATOM 838 N N . ILE A 1 105 ? 17.614 -6.767 12.216 1.00 83.50 105 ILE A N 1
ATOM 839 C CA . ILE A 1 105 ? 18.300 -6.330 13.447 1.00 83.50 105 ILE A CA 1
ATOM 840 C C . ILE A 1 105 ? 17.313 -5.717 14.450 1.00 83.50 105 ILE A C 1
ATOM 842 O O . ILE A 1 105 ? 17.446 -5.917 15.661 1.00 83.50 105 ILE A O 1
ATOM 846 N N . ASN A 1 106 ? 16.345 -4.946 13.956 1.00 77.38 106 ASN A N 1
ATOM 847 C CA . ASN A 1 106 ? 15.398 -4.216 14.793 1.00 77.38 106 ASN A CA 1
ATOM 848 C C . ASN A 1 106 ? 14.240 -5.082 15.303 1.00 77.38 106 ASN A C 1
ATOM 850 O O . ASN A 1 106 ? 13.606 -4.697 16.282 1.00 77.38 106 ASN A O 1
ATOM 854 N N . GLU A 1 107 ? 13.993 -6.252 14.712 1.00 71.38 107 GLU A N 1
ATOM 855 C CA . GLU A 1 107 ? 13.010 -7.213 15.224 1.00 71.38 107 GLU A CA 1
ATOM 856 C C . GLU A 1 107 ? 13.415 -7.779 16.596 1.00 71.38 107 GLU A C 1
ATOM 858 O O . GLU A 1 107 ? 12.568 -7.979 17.465 1.00 71.38 107 GLU A O 1
ATOM 863 N N . PHE A 1 108 ? 14.719 -7.953 16.834 1.00 64.44 108 PHE A N 1
ATOM 864 C CA . PHE A 1 108 ? 15.250 -8.566 18.057 1.00 64.44 108 PHE A CA 1
ATOM 865 C C . PHE A 1 108 ? 15.722 -7.563 19.120 1.00 64.44 108 PHE A C 1
ATOM 867 O O . PHE A 1 108 ? 16.222 -7.971 20.170 1.00 64.44 108 PHE A O 1
ATOM 874 N N . ARG A 1 109 ? 15.620 -6.248 18.875 1.00 63.00 109 ARG A N 1
ATOM 875 C CA . ARG A 1 109 ? 16.172 -5.214 19.768 1.00 63.00 109 ARG A CA 1
ATOM 876 C C . ARG A 1 109 ? 15.150 -4.154 20.143 1.00 63.00 109 ARG A C 1
ATOM 878 O O . ARG A 1 109 ? 14.387 -3.663 19.321 1.00 63.00 109 ARG A O 1
ATOM 885 N N . GLU A 1 110 ? 15.206 -3.713 21.396 1.00 64.75 110 GLU A N 1
ATOM 886 C CA . GLU A 1 110 ? 14.380 -2.606 21.865 1.00 64.75 110 GLU A CA 1
ATOM 887 C C . GLU A 1 110 ? 14.841 -1.274 21.234 1.00 64.75 110 GLU A C 1
ATOM 889 O O . GLU A 1 110 ? 15.945 -0.773 21.479 1.00 64.75 110 GLU A O 1
ATOM 894 N N . ILE A 1 111 ? 13.999 -0.695 20.371 1.00 67.25 111 ILE A N 1
ATOM 895 C CA . ILE A 1 111 ? 14.342 0.490 19.570 1.00 67.25 111 ILE A CA 1
ATOM 896 C C . ILE A 1 111 ? 14.331 1.752 20.449 1.00 67.25 111 ILE A C 1
ATOM 898 O O . ILE A 1 111 ? 13.278 2.339 20.718 1.00 67.25 111 ILE A O 1
ATOM 902 N N . LYS A 1 112 ? 15.522 2.234 20.831 1.00 63.41 112 LYS A N 1
ATOM 903 C CA . LYS A 1 112 ? 15.703 3.459 21.640 1.00 63.41 112 LYS A CA 1
ATOM 904 C C . LYS A 1 112 ? 15.432 4.765 20.873 1.00 63.41 112 LYS A C 1
ATOM 906 O O . LYS A 1 112 ? 14.960 5.733 21.460 1.00 63.41 112 LYS A O 1
ATOM 911 N N . LYS A 1 113 ? 15.702 4.822 19.559 1.00 72.62 113 LYS A N 1
ATOM 912 C CA . LYS A 1 113 ? 15.584 6.041 18.719 1.00 72.62 113 LYS A CA 1
ATOM 913 C C . LYS A 1 113 ? 14.538 5.903 17.601 1.00 72.62 113 LYS A C 1
ATOM 915 O O . LYS A 1 113 ? 14.858 6.039 16.421 1.00 72.62 113 LYS A O 1
ATOM 920 N N . LYS A 1 114 ? 13.270 5.689 17.972 1.00 74.56 114 LYS A N 1
ATOM 921 C CA . LYS A 1 114 ? 12.150 5.430 17.037 1.00 74.56 114 LYS A CA 1
ATOM 922 C C . LYS A 1 114 ? 12.009 6.481 15.927 1.00 74.56 114 LYS A C 1
ATOM 924 O O . LYS A 1 114 ? 11.879 6.120 14.768 1.00 74.56 114 LYS A O 1
ATOM 929 N N . LYS A 1 115 ? 12.123 7.779 16.242 1.00 74.88 115 LYS A N 1
ATOM 930 C CA . LYS A 1 115 ? 12.005 8.862 15.239 1.00 74.88 115 LYS A CA 1
ATOM 931 C C . LYS A 1 115 ? 13.103 8.818 14.164 1.00 74.88 115 LYS A C 1
ATOM 933 O O . LYS A 1 115 ? 12.825 9.092 13.003 1.00 74.88 115 LYS A O 1
ATOM 938 N N . CYS A 1 116 ? 14.334 8.471 14.543 1.00 77.62 116 CYS A N 1
ATOM 939 C CA . CYS A 1 116 ? 15.445 8.372 13.593 1.00 77.62 116 CYS A CA 1
ATOM 940 C C . CYS A 1 116 ? 15.250 7.174 12.655 1.00 77.62 116 CYS A C 1
ATOM 942 O O . CYS A 1 116 ? 15.320 7.321 11.439 1.00 77.62 116 CYS A O 1
ATOM 944 N N . LEU A 1 117 ? 14.898 6.017 13.224 1.00 82.88 117 LEU A N 1
ATOM 945 C CA . LEU A 1 117 ? 14.644 4.798 12.459 1.00 82.88 117 LEU A CA 1
ATOM 946 C C . LEU A 1 117 ? 13.436 4.939 11.515 1.00 82.88 117 LEU A C 1
ATOM 948 O O . LEU A 1 117 ? 13.458 4.457 10.389 1.00 82.88 117 LEU A O 1
ATOM 952 N N . PHE A 1 118 ? 12.406 5.669 11.945 1.00 81.06 118 PHE A N 1
ATOM 953 C CA . PHE A 1 118 ? 11.267 6.028 11.102 1.00 81.06 118 PHE A CA 1
ATOM 954 C C . PHE A 1 118 ? 11.688 6.818 9.859 1.00 81.06 118 PHE A C 1
ATOM 956 O O . PHE A 1 118 ? 11.315 6.472 8.740 1.00 81.06 118 PHE A O 1
ATOM 963 N N . ASN A 1 119 ? 12.467 7.886 10.059 1.00 82.12 119 ASN A N 1
ATOM 964 C CA . ASN A 1 119 ? 12.948 8.721 8.962 1.00 82.12 119 ASN A CA 1
ATOM 965 C C . ASN A 1 119 ? 13.840 7.915 8.013 1.00 82.12 119 ASN A C 1
ATOM 967 O O . ASN A 1 119 ? 13.712 8.061 6.804 1.00 82.12 119 ASN A O 1
ATOM 971 N N . PHE A 1 120 ? 14.680 7.034 8.558 1.00 88.62 120 PHE A N 1
ATOM 972 C CA . PHE A 1 120 ? 15.507 6.116 7.784 1.00 88.62 120 PHE A CA 1
ATOM 973 C C . PHE A 1 120 ? 14.670 5.224 6.854 1.00 88.62 120 PHE A C 1
ATOM 975 O O . PHE A 1 120 ? 14.874 5.265 5.643 1.00 88.62 120 PHE A O 1
ATOM 982 N N . TYR A 1 121 ? 13.671 4.501 7.378 1.00 88.25 121 TYR A N 1
ATOM 983 C CA . TYR A 1 121 ? 12.809 3.656 6.541 1.00 88.25 121 TYR A CA 1
ATOM 984 C C . TYR A 1 121 ? 12.015 4.457 5.506 1.00 88.25 121 TYR A C 1
ATOM 986 O O . TYR A 1 121 ? 11.822 3.984 4.391 1.00 88.25 121 TYR A O 1
ATOM 994 N N . LYS A 1 122 ? 11.581 5.678 5.846 1.00 84.69 122 LYS A N 1
ATOM 995 C CA . LYS A 1 122 ? 10.886 6.565 4.903 1.00 84.69 122 LYS A CA 1
ATOM 996 C C . LYS A 1 122 ? 11.788 6.986 3.741 1.00 84.69 122 LYS A C 1
ATOM 998 O O . LYS A 1 122 ? 11.335 6.982 2.603 1.00 84.69 122 LYS A O 1
ATOM 1003 N N . VAL A 1 123 ? 13.036 7.361 4.020 1.00 88.75 123 VAL A N 1
ATOM 1004 C CA . VAL A 1 123 ? 13.997 7.757 2.979 1.00 88.75 123 VAL A CA 1
ATOM 1005 C C . VAL A 1 123 ? 14.324 6.574 2.074 1.00 88.75 123 VAL A C 1
ATOM 1007 O O . VAL A 1 123 ? 14.262 6.718 0.858 1.00 88.75 123 VAL A O 1
ATOM 1010 N N . ILE A 1 124 ? 14.595 5.402 2.653 1.00 91.56 124 ILE A N 1
ATOM 1011 C CA . ILE A 1 124 ? 14.863 4.180 1.885 1.00 91.56 124 ILE A CA 1
ATOM 1012 C C . ILE A 1 124 ? 13.682 3.822 0.984 1.00 91.56 124 ILE A C 1
ATOM 1014 O O . ILE A 1 124 ? 13.880 3.611 -0.205 1.00 91.56 124 ILE A O 1
ATOM 1018 N N . PHE A 1 125 ? 12.458 3.860 1.512 1.00 89.06 125 PHE A N 1
ATOM 1019 C CA . PHE A 1 125 ? 11.257 3.611 0.719 1.00 89.06 125 PHE A CA 1
ATOM 1020 C C . PHE A 1 125 ? 11.127 4.562 -0.475 1.00 89.06 125 PHE A C 1
ATOM 1022 O O . PHE A 1 125 ? 10.781 4.128 -1.567 1.00 89.06 125 PHE A O 1
ATOM 1029 N N . ILE A 1 126 ? 11.415 5.857 -0.288 1.00 88.56 126 ILE A N 1
ATOM 1030 C CA . ILE A 1 126 ? 11.376 6.836 -1.384 1.00 88.56 126 ILE A CA 1
ATOM 1031 C C . ILE A 1 126 ? 12.408 6.483 -2.458 1.00 88.56 126 ILE A C 1
ATOM 1033 O O . ILE A 1 126 ? 12.079 6.535 -3.641 1.00 88.56 126 ILE A O 1
ATOM 1037 N N . ILE A 1 127 ? 13.628 6.110 -2.058 1.00 90.94 127 ILE A N 1
ATOM 1038 C CA . ILE A 1 127 ? 14.685 5.693 -2.988 1.00 90.94 127 ILE A CA 1
ATOM 1039 C C . ILE A 1 127 ? 14.229 4.462 -3.775 1.00 90.94 127 ILE A C 1
ATOM 1041 O O . ILE A 1 127 ? 14.226 4.496 -5.000 1.00 90.94 127 ILE A O 1
ATOM 1045 N N . GLU A 1 128 ? 13.777 3.413 -3.087 1.00 90.75 128 GLU A N 1
ATOM 1046 C CA . GLU A 1 128 ? 13.329 2.167 -3.713 1.00 90.75 128 GLU A CA 1
ATOM 1047 C C . GLU A 1 128 ? 12.163 2.407 -4.674 1.00 90.75 128 GLU A C 1
ATOM 1049 O O . GLU A 1 128 ? 12.191 1.956 -5.817 1.00 90.75 128 GLU A O 1
ATOM 1054 N N . TYR A 1 129 ? 11.160 3.167 -4.238 1.00 88.56 129 TYR A N 1
ATOM 1055 C CA . TYR A 1 129 ? 9.977 3.473 -5.033 1.00 88.56 129 TYR A CA 1
ATOM 1056 C C . TYR A 1 129 ? 10.321 4.259 -6.304 1.00 88.56 129 TYR A C 1
ATOM 1058 O O . TYR A 1 129 ? 9.849 3.913 -7.389 1.00 88.56 129 TYR A O 1
ATOM 1066 N N . LEU A 1 130 ? 11.167 5.291 -6.190 1.00 87.88 130 LEU A N 1
ATOM 1067 C CA . LEU A 1 130 ? 11.628 6.066 -7.343 1.00 87.88 130 LEU A CA 1
ATOM 1068 C C . LEU A 1 130 ? 12.480 5.217 -8.286 1.00 87.88 130 LEU A C 1
ATOM 1070 O O . LEU A 1 130 ? 12.304 5.310 -9.499 1.00 87.88 130 LEU A O 1
ATOM 1074 N N . SER A 1 131 ? 13.352 4.357 -7.758 1.00 92.69 131 SER A N 1
ATOM 1075 C CA . SER A 1 131 ? 14.147 3.450 -8.581 1.00 92.69 131 SER A CA 1
ATOM 1076 C C . SER A 1 131 ? 13.268 2.509 -9.399 1.00 92.69 131 SER A C 1
ATOM 1078 O O . SER A 1 131 ? 13.488 2.382 -10.599 1.00 92.69 131 SER A O 1
ATOM 1080 N N . ILE A 1 132 ? 12.238 1.898 -8.801 1.00 91.56 132 ILE A N 1
ATOM 1081 C CA . ILE A 1 132 ? 11.315 1.034 -9.552 1.00 91.56 132 ILE A CA 1
ATOM 1082 C C . ILE A 1 132 ? 10.532 1.824 -10.598 1.00 91.56 132 ILE A C 1
ATOM 1084 O O . ILE A 1 132 ? 10.368 1.346 -11.716 1.00 91.56 132 ILE A O 1
ATOM 1088 N N . LEU A 1 133 ? 10.077 3.036 -10.273 1.00 88.31 133 LEU A N 1
ATOM 1089 C CA . LEU A 1 133 ? 9.402 3.915 -11.231 1.00 88.31 133 LEU A CA 1
ATOM 1090 C C . LEU A 1 133 ? 10.275 4.199 -12.457 1.00 88.31 133 LEU A C 1
ATOM 1092 O O . LEU A 1 133 ? 9.807 4.054 -13.587 1.00 88.31 133 LEU A O 1
ATOM 1096 N N . LEU A 1 134 ? 11.545 4.541 -12.240 1.00 89.69 134 LEU A N 1
ATOM 1097 C CA . LEU A 1 134 ? 12.495 4.806 -13.318 1.00 89.69 134 LEU A CA 1
ATOM 1098 C C . LEU A 1 134 ? 12.846 3.541 -14.111 1.00 89.69 134 LEU A C 1
ATOM 1100 O O . LEU A 1 134 ? 12.951 3.612 -15.333 1.00 89.69 134 LEU A O 1
ATOM 1104 N N . LEU A 1 135 ? 12.989 2.390 -13.447 1.00 90.88 135 LEU A N 1
ATOM 1105 C CA . LEU A 1 135 ? 13.229 1.104 -14.109 1.00 90.88 135 LEU A CA 1
ATOM 1106 C C . LEU A 1 135 ? 12.042 0.687 -14.979 1.00 90.88 135 LEU A C 1
ATOM 1108 O O . LEU A 1 135 ? 12.251 0.304 -16.125 1.00 90.88 135 LEU A O 1
ATOM 1112 N N . ASN A 1 136 ? 10.813 0.809 -14.472 1.00 87.56 136 ASN A N 1
ATOM 1113 C CA . ASN A 1 136 ? 9.599 0.460 -15.209 1.00 87.56 136 ASN A CA 1
ATOM 1114 C C . ASN A 1 136 ? 9.471 1.288 -16.491 1.00 87.56 136 ASN A C 1
ATOM 1116 O O . ASN A 1 136 ? 9.351 0.737 -17.585 1.00 87.56 136 ASN A O 1
ATOM 1120 N N . GLY A 1 137 ? 9.577 2.614 -16.372 1.00 82.88 137 GLY A N 1
ATOM 1121 C CA . GLY A 1 137 ? 9.476 3.482 -17.540 1.00 82.88 137 GLY A CA 1
ATOM 1122 C C . GLY A 1 137 ? 10.659 3.336 -18.499 1.00 82.88 137 GLY A C 1
ATOM 1123 O O . GLY A 1 137 ? 10.472 3.226 -19.709 1.00 82.88 137 GLY A O 1
ATOM 1124 N N . GLY A 1 138 ? 11.884 3.289 -17.972 1.00 82.69 138 GLY A N 1
ATOM 1125 C CA . GLY A 1 138 ? 13.096 3.229 -18.784 1.00 82.69 138 GLY A CA 1
ATOM 1126 C C . GLY A 1 138 ? 13.252 1.928 -19.570 1.00 82.69 138 GLY A C 1
ATOM 1127 O O . GLY A 1 138 ? 13.724 1.963 -20.703 1.00 82.69 138 GLY A O 1
ATOM 1128 N N . LEU A 1 139 ? 12.826 0.792 -19.012 1.00 85.06 139 LEU A N 1
ATOM 1129 C CA . LEU A 1 139 ? 12.932 -0.511 -19.675 1.00 85.06 139 LEU A CA 1
ATOM 1130 C C . LEU A 1 139 ? 12.009 -0.601 -20.900 1.00 85.06 139 LEU A C 1
ATOM 1132 O O . LEU A 1 139 ? 12.403 -1.135 -21.932 1.00 85.06 139 LEU A O 1
ATOM 1136 N N . LEU A 1 140 ? 10.818 -0.003 -20.830 1.00 78.62 140 LEU A N 1
ATOM 1137 C CA . LEU A 1 140 ? 9.892 0.050 -21.966 1.00 78.62 140 LEU A CA 1
ATOM 1138 C C . LEU A 1 140 ? 10.290 1.081 -23.022 1.00 78.62 140 LEU A C 1
ATOM 1140 O O . LEU A 1 140 ? 10.041 0.861 -24.204 1.00 78.62 140 LEU A O 1
ATOM 1144 N N . VAL A 1 141 ? 10.956 2.163 -22.616 1.00 78.25 141 VAL A N 1
ATOM 1145 C CA . VAL A 1 141 ? 11.565 3.121 -23.549 1.00 78.25 141 VAL A CA 1
ATOM 1146 C C . VAL A 1 141 ? 12.717 2.482 -24.338 1.00 78.25 141 VAL A C 1
ATOM 1148 O O . VAL A 1 141 ? 12.886 2.790 -25.515 1.00 78.25 141 VAL A O 1
ATOM 1151 N N . LEU A 1 142 ? 13.494 1.585 -23.717 1.00 76.69 142 LEU A N 1
ATOM 1152 C CA . LEU A 1 142 ? 14.619 0.900 -24.367 1.00 76.69 142 LEU A CA 1
ATOM 1153 C C . LEU A 1 142 ? 14.199 -0.124 -25.420 1.00 76.69 142 LEU A C 1
ATOM 1155 O O . LEU A 1 142 ? 14.899 -0.287 -26.413 1.00 76.69 142 LEU A O 1
ATOM 1159 N N . ASN A 1 143 ? 13.076 -0.810 -25.230 1.00 70.56 143 ASN A N 1
ATOM 1160 C CA . ASN A 1 143 ? 12.683 -1.932 -26.086 1.00 70.56 143 ASN A CA 1
ATOM 1161 C C . ASN A 1 143 ? 11.999 -1.513 -27.413 1.00 70.56 143 ASN A C 1
ATOM 1163 O O . ASN A 1 143 ? 11.171 -2.250 -27.943 1.00 70.56 143 ASN A O 1
ATOM 1167 N N . GLU A 1 144 ? 12.331 -0.327 -27.940 1.00 60.34 144 GLU A N 1
ATOM 1168 C CA . GLU A 1 144 ? 11.965 0.218 -29.262 1.00 60.34 144 GLU A CA 1
ATOM 1169 C C . GLU A 1 144 ? 10.686 -0.360 -29.912 1.00 60.34 144 GLU A C 1
ATOM 1171 O O . GLU A 1 144 ? 10.795 -1.036 -30.920 1.00 60.34 144 GLU A O 1
ATOM 1176 N N . ARG A 1 145 ? 9.471 -0.116 -29.388 1.00 61.66 145 ARG A N 1
ATOM 1177 C CA . ARG A 1 145 ? 8.144 -0.496 -29.973 1.00 61.66 145 ARG A CA 1
ATOM 1178 C C . ARG A 1 145 ? 7.978 -1.917 -30.578 1.00 61.66 145 ARG A C 1
ATOM 1180 O O . ARG A 1 145 ? 6.911 -2.201 -31.114 1.00 61.66 145 ARG A O 1
ATOM 1187 N N . ASN A 1 146 ? 8.952 -2.811 -30.442 1.00 62.50 146 ASN A N 1
ATOM 1188 C CA . ASN A 1 146 ? 8.986 -4.156 -31.018 1.00 62.50 146 ASN A CA 1
ATOM 1189 C C . ASN A 1 146 ? 8.616 -5.222 -29.986 1.00 62.50 146 ASN A C 1
ATOM 1191 O O . ASN A 1 146 ? 8.669 -6.406 -30.298 1.00 62.50 146 ASN A O 1
ATOM 1195 N N . LEU A 1 147 ? 8.245 -4.804 -28.773 1.00 68.00 147 LEU A N 1
ATOM 1196 C CA . LEU A 1 147 ? 7.750 -5.724 -27.764 1.00 68.00 147 LEU A CA 1
ATOM 1197 C C . LEU A 1 147 ? 6.430 -6.332 -28.207 1.00 68.00 147 LEU A C 1
ATOM 1199 O O . LEU A 1 147 ? 5.466 -5.617 -28.508 1.00 68.00 147 LEU A O 1
ATOM 1203 N N . GLU A 1 148 ? 6.369 -7.654 -28.163 1.00 78.00 148 GLU A N 1
ATOM 1204 C CA . GLU A 1 148 ? 5.103 -8.354 -28.280 1.00 78.00 148 GLU A CA 1
ATOM 1205 C C . GLU A 1 148 ? 4.206 -8.005 -27.082 1.00 78.00 148 GLU A C 1
ATOM 1207 O O . GLU A 1 148 ? 4.675 -7.730 -25.973 1.00 78.00 148 GLU A O 1
ATOM 1212 N N . LEU A 1 149 ? 2.883 -8.061 -27.272 1.00 72.44 149 LEU A N 1
ATOM 1213 C CA . LEU A 1 149 ? 1.909 -7.784 -26.206 1.00 72.44 149 LEU A CA 1
ATOM 1214 C C . LEU A 1 149 ? 2.195 -8.611 -24.936 1.00 72.44 149 LEU A C 1
ATOM 1216 O O . LEU A 1 149 ? 2.064 -8.109 -23.819 1.00 72.44 149 LEU A O 1
ATOM 1220 N N . ASN A 1 150 ? 2.638 -9.858 -25.112 1.00 75.31 150 ASN A N 1
ATOM 1221 C CA . ASN A 1 150 ? 2.999 -10.761 -24.021 1.00 75.31 150 ASN A CA 1
ATOM 1222 C C . ASN A 1 150 ? 4.174 -10.235 -23.182 1.00 75.31 150 ASN A C 1
ATOM 1224 O O . ASN A 1 150 ? 4.158 -10.355 -21.958 1.00 75.31 150 ASN A O 1
ATOM 1228 N N . GLU A 1 151 ? 5.168 -9.613 -23.812 1.00 79.75 151 GLU A N 1
ATOM 1229 C CA . GLU A 1 151 ? 6.344 -9.064 -23.135 1.00 79.75 151 GLU A CA 1
ATOM 1230 C C . GLU A 1 151 ? 5.997 -7.787 -22.361 1.00 79.75 151 GLU A C 1
ATOM 1232 O O . GLU A 1 151 ? 6.483 -7.573 -21.246 1.00 79.75 151 GLU A O 1
ATOM 1237 N N . ILE A 1 152 ? 5.082 -6.970 -22.893 1.00 78.81 152 ILE A N 1
ATOM 1238 C CA . ILE A 1 152 ? 4.535 -5.803 -22.187 1.00 78.81 152 ILE A CA 1
ATOM 1239 C C . ILE A 1 152 ? 3.756 -6.256 -20.945 1.00 78.81 152 ILE A C 1
ATOM 1241 O O . ILE A 1 152 ? 3.981 -5.732 -19.853 1.00 78.81 152 ILE A O 1
ATOM 1245 N N . ILE A 1 153 ? 2.884 -7.261 -21.077 1.00 80.69 153 ILE A N 1
ATOM 1246 C CA . ILE A 1 153 ? 2.119 -7.817 -19.949 1.00 80.69 153 ILE A CA 1
ATOM 1247 C C . ILE A 1 153 ? 3.062 -8.386 -18.882 1.00 80.69 153 ILE A C 1
ATOM 1249 O O . ILE A 1 153 ? 2.886 -8.108 -17.694 1.00 80.69 153 ILE A O 1
ATOM 1253 N N . LEU A 1 154 ? 4.087 -9.139 -19.288 1.00 82.81 154 LEU A N 1
ATOM 1254 C CA . LEU A 1 154 ? 5.076 -9.696 -18.366 1.00 82.81 154 LEU A CA 1
ATOM 1255 C C . LEU A 1 154 ? 5.841 -8.591 -17.625 1.00 82.81 154 LEU A C 1
ATOM 1257 O O . LEU A 1 154 ? 6.070 -8.700 -16.418 1.00 82.81 154 LEU A O 1
ATOM 1261 N N . THR A 1 155 ? 6.182 -7.507 -18.323 1.00 83.38 155 THR A N 1
ATOM 1262 C CA . THR A 1 155 ? 6.834 -6.329 -17.740 1.00 83.38 155 THR A CA 1
ATOM 1263 C C . THR A 1 155 ? 5.939 -5.679 -16.682 1.00 83.38 155 THR A C 1
ATOM 1265 O O . THR A 1 155 ? 6.381 -5.465 -15.551 1.00 83.38 155 THR A O 1
ATOM 1268 N N . VAL A 1 156 ? 4.656 -5.457 -16.995 1.00 85.38 156 VAL A N 1
ATOM 1269 C CA . VAL A 1 156 ? 3.666 -4.898 -16.055 1.00 85.38 156 VAL A CA 1
ATOM 1270 C C . VAL A 1 156 ? 3.521 -5.776 -14.812 1.00 85.38 156 VAL A C 1
ATOM 1272 O O . VAL A 1 156 ? 3.553 -5.260 -13.695 1.00 85.38 156 VAL A O 1
ATOM 1275 N N . ILE A 1 157 ? 3.388 -7.096 -14.978 1.00 84.75 157 ILE A N 1
ATOM 1276 C CA . ILE A 1 157 ? 3.259 -8.034 -13.852 1.00 84.75 157 ILE A CA 1
ATOM 1277 C C . ILE A 1 157 ? 4.519 -8.003 -12.984 1.00 84.75 157 ILE A C 1
ATOM 1279 O O . ILE A 1 157 ? 4.415 -7.908 -11.761 1.00 84.75 157 ILE A O 1
ATOM 1283 N N . THR A 1 158 ? 5.702 -8.033 -13.600 1.00 87.25 158 THR A N 1
ATOM 1284 C CA . THR A 1 158 ? 6.987 -8.020 -12.885 1.00 87.25 158 THR A CA 1
ATOM 1285 C C . THR A 1 158 ? 7.110 -6.773 -12.015 1.00 87.25 158 THR A C 1
ATOM 1287 O O . THR A 1 158 ? 7.331 -6.878 -10.807 1.00 87.25 158 THR A O 1
ATOM 1290 N N . PHE A 1 159 ? 6.880 -5.590 -12.586 1.00 89.69 159 PHE A N 1
ATOM 1291 C CA . PHE A 1 159 ? 6.938 -4.343 -11.827 1.00 89.69 159 PHE A CA 1
ATOM 1292 C C . PHE A 1 159 ? 5.805 -4.221 -10.802 1.00 89.69 159 PHE A C 1
ATOM 1294 O O . PHE A 1 159 ? 6.050 -3.753 -9.690 1.00 89.69 159 PHE A O 1
ATOM 1301 N N . GLY A 1 160 ? 4.601 -4.712 -11.108 1.00 82.69 160 GLY A N 1
ATOM 1302 C CA . GLY A 1 160 ? 3.491 -4.800 -10.155 1.00 82.69 160 GLY A CA 1
ATOM 1303 C C . GLY A 1 160 ? 3.853 -5.611 -8.907 1.00 82.69 160 GLY A C 1
ATOM 1304 O O . GLY A 1 160 ? 3.613 -5.164 -7.783 1.00 82.69 160 GLY A O 1
ATOM 1305 N N . VAL A 1 161 ? 4.518 -6.757 -9.081 1.00 85.00 161 VAL A N 1
ATOM 1306 C CA . VAL A 1 161 ? 5.030 -7.572 -7.968 1.00 85.00 161 VAL A CA 1
ATOM 1307 C C . VAL A 1 161 ? 6.112 -6.829 -7.185 1.00 85.00 161 VAL A C 1
ATOM 1309 O O . VAL A 1 161 ? 6.096 -6.857 -5.952 1.00 85.00 161 VAL A O 1
ATOM 1312 N N . MET A 1 162 ? 7.030 -6.123 -7.852 1.00 87.81 162 MET A N 1
ATOM 1313 C CA . MET A 1 162 ? 8.078 -5.386 -7.142 1.00 87.81 162 MET A CA 1
ATOM 1314 C C . MET A 1 162 ? 7.522 -4.202 -6.326 1.00 87.81 162 MET A C 1
ATOM 1316 O O . MET A 1 162 ? 7.9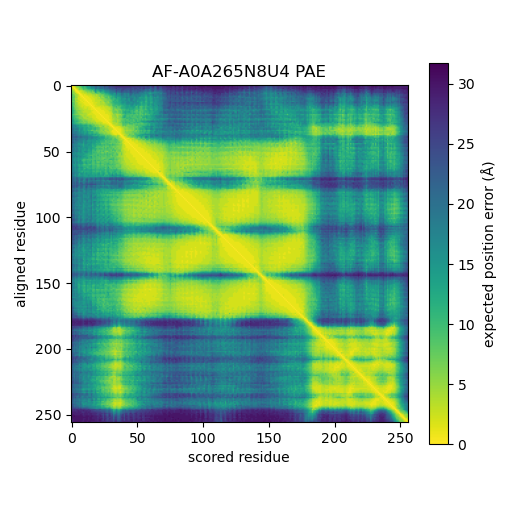32 -4.017 -5.179 1.00 87.81 162 MET A O 1
ATOM 1320 N N . TYR A 1 163 ? 6.553 -3.438 -6.853 1.00 86.00 163 TYR A N 1
ATOM 1321 C CA . TYR A 1 163 ? 5.860 -2.392 -6.084 1.00 86.00 163 TYR A CA 1
ATOM 1322 C C . TYR A 1 163 ? 5.145 -2.969 -4.862 1.00 86.00 163 TYR A C 1
ATOM 1324 O O . TYR A 1 163 ? 5.272 -2.431 -3.758 1.00 86.00 163 TYR A O 1
ATOM 1332 N N . MET A 1 164 ? 4.446 -4.093 -5.044 1.00 86.94 164 MET A N 1
ATOM 1333 C CA . MET A 1 164 ? 3.769 -4.800 -3.960 1.00 86.94 164 MET A CA 1
ATOM 1334 C C . MET A 1 164 ? 4.767 -5.183 -2.860 1.00 86.94 164 MET A C 1
ATOM 1336 O O . MET A 1 164 ? 4.511 -4.943 -1.678 1.00 86.94 164 MET A O 1
ATOM 1340 N N . MET A 1 165 ? 5.923 -5.729 -3.241 1.00 86.56 165 MET A N 1
ATOM 1341 C CA . MET A 1 165 ? 6.972 -6.146 -2.314 1.00 86.56 165 MET A CA 1
ATOM 1342 C C . MET A 1 165 ? 7.513 -4.974 -1.484 1.00 86.56 165 MET A C 1
ATOM 1344 O O . MET A 1 165 ? 7.547 -5.077 -0.254 1.00 86.56 165 MET A O 1
ATOM 1348 N N . ILE A 1 166 ? 7.869 -3.846 -2.115 1.00 87.75 166 ILE A N 1
ATOM 1349 C CA . ILE A 1 166 ? 8.342 -2.654 -1.387 1.00 87.75 166 ILE A CA 1
ATOM 1350 C C . ILE A 1 166 ? 7.263 -2.156 -0.421 1.00 87.75 166 ILE A C 1
ATOM 1352 O O . ILE A 1 166 ? 7.555 -1.885 0.742 1.00 87.75 166 ILE A O 1
ATOM 1356 N N . LEU A 1 167 ? 6.009 -2.030 -0.870 1.00 84.50 167 LEU A N 1
ATOM 1357 C CA . LEU A 1 167 ? 4.923 -1.515 -0.030 1.00 84.50 167 LEU A CA 1
ATOM 1358 C C . LEU A 1 167 ? 4.681 -2.404 1.196 1.00 84.50 167 LEU A C 1
ATOM 1360 O O . LEU A 1 167 ? 4.483 -1.895 2.303 1.00 84.50 167 LEU A O 1
ATOM 1364 N N . ILE A 1 168 ? 4.742 -3.726 1.022 1.00 83.69 168 ILE A N 1
ATOM 1365 C CA . ILE A 1 168 ? 4.623 -4.691 2.118 1.00 83.69 168 ILE A CA 1
ATOM 1366 C C . ILE A 1 168 ? 5.785 -4.532 3.106 1.00 83.69 168 ILE A C 1
ATOM 1368 O O . ILE A 1 168 ? 5.548 -4.405 4.310 1.00 83.69 168 ILE A O 1
ATOM 1372 N N . ILE A 1 169 ? 7.030 -4.493 2.628 1.00 83.88 169 ILE A N 1
ATOM 1373 C CA . ILE A 1 169 ? 8.216 -4.395 3.493 1.00 83.88 169 ILE A CA 1
ATOM 1374 C C . ILE A 1 169 ? 8.265 -3.050 4.215 1.00 83.88 169 ILE A C 1
ATOM 1376 O O . ILE A 1 169 ? 8.525 -3.003 5.422 1.00 83.88 169 ILE A O 1
ATOM 1380 N N . PHE A 1 170 ? 7.928 -1.958 3.531 1.00 84.19 170 PHE A N 1
ATOM 1381 C CA . PHE A 1 170 ? 7.803 -0.645 4.150 1.00 84.19 170 PHE A CA 1
ATOM 1382 C C . PHE A 1 170 ? 6.778 -0.670 5.281 1.00 84.19 170 PHE A C 1
ATOM 1384 O O . PHE A 1 170 ? 7.048 -0.182 6.379 1.00 84.19 170 PHE A O 1
ATOM 1391 N N . ARG A 1 171 ? 5.626 -1.311 5.063 1.00 80.56 171 ARG A N 1
ATOM 1392 C CA . ARG A 1 171 ? 4.583 -1.454 6.080 1.00 80.56 171 ARG A CA 1
ATOM 1393 C C . ARG A 1 171 ? 5.048 -2.266 7.287 1.00 80.56 171 ARG A C 1
ATOM 1395 O O . ARG A 1 171 ? 4.775 -1.867 8.421 1.00 80.56 171 ARG A O 1
ATOM 1402 N N . PHE A 1 172 ? 5.767 -3.365 7.071 1.00 79.06 172 PHE A N 1
ATOM 1403 C CA . PHE A 1 172 ? 6.379 -4.139 8.156 1.00 79.06 172 PHE A CA 1
ATOM 1404 C C . PHE A 1 172 ? 7.396 -3.308 8.942 1.00 79.06 172 PHE A C 1
ATOM 1406 O O . PHE A 1 172 ? 7.299 -3.231 10.169 1.00 79.06 172 PHE A O 1
ATOM 1413 N N . SER A 1 173 ? 8.286 -2.603 8.243 1.00 80.25 173 SER A N 1
ATOM 1414 C CA . SER A 1 173 ? 9.268 -1.687 8.837 1.00 80.25 173 SER A CA 1
ATOM 1415 C C . SER A 1 173 ? 8.587 -0.625 9.705 1.00 80.25 173 SER A C 1
ATOM 1417 O O . SER A 1 173 ? 8.985 -0.360 10.838 1.00 80.25 173 SER A O 1
ATOM 1419 N N . PHE A 1 174 ? 7.495 -0.047 9.208 1.00 74.62 174 PHE A N 1
ATOM 1420 C CA . PHE A 1 174 ? 6.731 0.987 9.900 1.00 74.62 174 PHE A CA 1
ATOM 1421 C C . PHE A 1 174 ? 6.029 0.471 11.158 1.00 74.62 174 PHE A C 1
ATOM 1423 O O . PHE A 1 174 ? 5.974 1.172 12.173 1.00 74.62 174 PHE A O 1
ATOM 1430 N N . ASN A 1 175 ? 5.514 -0.758 11.105 1.00 70.56 175 ASN A N 1
ATOM 1431 C CA . ASN A 1 175 ? 4.859 -1.410 12.234 1.00 70.56 175 ASN A CA 1
ATOM 1432 C C . ASN A 1 175 ? 5.833 -1.714 13.383 1.00 70.56 175 ASN A C 1
ATOM 1434 O O . ASN A 1 175 ? 5.404 -1.699 14.532 1.00 70.56 175 ASN A O 1
ATOM 1438 N N . GLN A 1 176 ? 7.124 -1.939 13.107 1.00 68.31 176 GLN A N 1
ATOM 1439 C CA . GLN A 1 176 ? 8.141 -2.086 14.159 1.00 68.31 176 GLN A CA 1
ATOM 1440 C C . GLN A 1 176 ? 8.428 -0.760 14.884 1.00 68.31 176 GLN A C 1
ATOM 1442 O O . GLN A 1 176 ? 8.688 -0.737 16.088 1.00 68.31 176 GLN A O 1
ATOM 1447 N N . VAL A 1 177 ? 8.390 0.364 14.160 1.00 66.94 177 VAL A N 1
ATOM 1448 C CA . VAL A 1 177 ? 8.772 1.679 14.701 1.00 66.94 177 VAL A CA 1
ATOM 1449 C C . VAL A 1 177 ? 7.617 2.395 15.390 1.00 66.94 177 VAL A C 1
ATOM 1451 O O . VAL A 1 177 ? 7.827 3.106 16.382 1.00 66.94 177 VAL A O 1
ATOM 1454 N N . LYS A 1 178 ? 6.389 2.214 14.896 1.00 58.19 178 LYS A N 1
ATOM 1455 C CA . LYS A 1 178 ? 5.202 2.660 15.616 1.00 58.19 178 LYS A CA 1
ATOM 1456 C C . LYS A 1 178 ? 5.100 1.854 16.908 1.00 58.19 178 LYS A C 1
ATOM 1458 O O . LYS A 1 178 ? 4.719 0.688 16.916 1.00 58.19 178 LYS A O 1
ATOM 1463 N N . VAL A 1 179 ? 5.380 2.519 18.034 1.00 48.66 179 VAL A N 1
ATOM 1464 C CA . VAL A 1 179 ? 4.774 2.122 19.314 1.00 48.66 179 VAL A CA 1
ATOM 1465 C C . VAL A 1 179 ? 3.297 1.945 19.039 1.00 48.66 179 VAL A C 1
ATOM 1467 O O . VAL A 1 179 ? 2.755 2.756 18.298 1.00 48.66 179 VAL A O 1
ATOM 1470 N N . LYS A 1 180 ? 2.697 0.895 19.597 1.00 43.97 180 LYS A N 1
ATOM 1471 C CA . LYS A 1 180 ? 1.274 0.547 19.567 1.00 43.97 180 LYS A CA 1
ATOM 1472 C C . LYS A 1 180 ? 0.345 1.733 19.919 1.00 43.97 180 LYS A C 1
ATOM 1474 O O . LYS A 1 180 ? -0.417 1.630 20.869 1.00 43.97 180 LYS A O 1
ATOM 1479 N N . SER A 1 181 ? 0.335 2.831 19.166 1.00 41.97 181 SER A N 1
ATOM 1480 C CA . SER A 1 181 ? -0.794 3.743 19.061 1.00 41.97 181 SER A CA 1
ATOM 1481 C C . SER A 1 181 ? -1.788 3.032 18.154 1.00 41.97 181 SER A C 1
ATOM 1483 O O . SER A 1 181 ? -2.019 3.398 17.004 1.00 41.97 181 SER A O 1
ATOM 1485 N N . LYS A 1 182 ? -2.277 1.892 18.635 1.00 47.91 182 LYS A N 1
ATOM 1486 C CA . LYS A 1 182 ? -3.620 1.521 18.261 1.00 47.91 182 LYS A CA 1
ATOM 1487 C C . LYS A 1 182 ? -4.470 2.594 18.908 1.00 47.91 182 LYS A C 1
ATOM 1489 O O . LYS A 1 182 ? -4.271 2.866 20.091 1.00 47.91 182 LYS A O 1
ATOM 1494 N N . ASP A 1 183 ? -5.349 3.212 18.142 1.00 49.12 183 ASP A N 1
ATOM 1495 C CA . ASP A 1 183 ? -6.511 3.835 18.748 1.00 49.12 183 ASP A CA 1
ATOM 1496 C C . ASP A 1 183 ? -7.159 2.713 19.562 1.00 49.12 183 ASP A C 1
ATOM 1498 O O . ASP A 1 183 ? -7.611 1.699 19.019 1.00 49.12 183 ASP A O 1
ATOM 1502 N N . TYR A 1 184 ? -6.997 2.782 20.882 1.00 62.25 184 TYR A N 1
ATOM 1503 C CA . TYR A 1 184 ? -7.582 1.794 21.764 1.00 62.25 184 TYR A CA 1
ATOM 1504 C C . TYR A 1 184 ? -9.023 2.223 21.916 1.00 62.25 184 TYR A C 1
ATOM 1506 O O . TYR A 1 184 ? -9.321 3.243 22.534 1.00 62.25 184 TYR A O 1
ATOM 1514 N N . TYR A 1 185 ? -9.905 1.453 21.298 1.00 68.56 185 TYR A N 1
ATOM 1515 C CA . TYR A 1 185 ? -11.306 1.531 21.632 1.00 68.56 185 TYR A CA 1
ATOM 1516 C C . TYR A 1 185 ? -11.507 0.764 22.929 1.00 68.56 185 TYR A C 1
ATOM 1518 O O . TYR A 1 185 ? -11.259 -0.441 22.999 1.00 68.56 185 TYR A O 1
ATOM 1526 N N . GLU A 1 186 ? -11.917 1.481 23.964 1.00 78.00 186 GLU A N 1
ATOM 1527 C CA . GLU A 1 186 ? -12.536 0.859 25.120 1.00 78.00 186 GLU A CA 1
ATOM 1528 C C . GLU A 1 186 ? -13.915 0.371 24.679 1.00 78.00 186 GLU A C 1
ATOM 1530 O O . GLU A 1 186 ? -14.711 1.149 24.146 1.00 78.00 186 GLU A O 1
ATOM 1535 N N . VAL A 1 187 ? -14.150 -0.931 24.836 1.00 81.75 187 VAL A N 1
ATOM 1536 C CA . VAL A 1 187 ? -15.417 -1.570 24.485 1.00 81.75 187 VAL A CA 1
ATOM 1537 C C . VAL A 1 187 ? -16.145 -1.898 25.776 1.00 81.75 187 VAL A C 1
ATOM 1539 O O . VAL A 1 187 ? -15.648 -2.680 26.585 1.00 81.75 187 VAL A O 1
ATOM 1542 N N . THR A 1 188 ? -17.320 -1.310 25.965 1.00 84.62 188 THR A N 1
ATOM 1543 C CA . THR A 1 188 ? -18.184 -1.584 27.116 1.00 84.62 188 THR A CA 1
ATOM 1544 C C . THR A 1 188 ? -19.450 -2.278 26.636 1.00 84.62 188 THR A C 1
ATOM 1546 O O . THR A 1 188 ? -20.124 -1.785 25.730 1.00 84.62 188 THR A O 1
ATOM 1549 N N . LEU A 1 189 ? -19.772 -3.420 27.244 1.00 87.06 189 LEU A N 1
ATOM 1550 C CA . LEU A 1 189 ? -21.045 -4.100 27.033 1.00 87.06 189 LEU A CA 1
ATOM 1551 C C . LEU A 1 189 ? -22.134 -3.399 27.846 1.00 87.06 189 LEU A C 1
ATOM 1553 O O . LEU A 1 189 ? -21.991 -3.229 29.053 1.00 87.06 189 LEU A O 1
ATOM 1557 N N . ILE A 1 190 ? -23.219 -3.027 27.176 1.00 85.50 190 ILE A N 1
ATOM 1558 C CA . ILE A 1 190 ? -24.450 -2.529 27.782 1.00 85.50 190 ILE A CA 1
ATOM 1559 C C . ILE A 1 190 ? -25.519 -3.587 27.514 1.00 85.50 190 ILE A C 1
ATOM 1561 O O . ILE A 1 190 ? -26.057 -3.708 26.410 1.00 85.50 190 ILE A O 1
ATOM 1565 N N . ASN A 1 191 ? -25.760 -4.408 28.528 1.00 80.12 191 ASN A N 1
ATOM 1566 C CA . ASN A 1 191 ? -26.776 -5.459 28.552 1.00 80.12 191 ASN A CA 1
ATOM 1567 C C . ASN A 1 191 ? -27.975 -5.079 29.438 1.00 80.12 191 ASN A C 1
ATOM 1569 O O . ASN A 1 191 ? -29.077 -5.578 29.231 1.00 80.12 191 ASN A O 1
ATOM 1573 N N . GLU A 1 192 ? -27.776 -4.171 30.390 1.00 74.19 192 GLU A N 1
ATOM 1574 C CA . GLU A 1 192 ? -28.813 -3.613 31.257 1.00 74.19 192 GLU A CA 1
ATOM 1575 C C . GLU A 1 192 ? -29.301 -2.261 30.703 1.00 74.19 192 GLU A C 1
ATOM 1577 O O . GLU A 1 192 ? -28.554 -1.545 30.039 1.00 74.19 192 GLU A O 1
ATOM 1582 N N . ASN A 1 193 ? -30.574 -1.915 30.935 1.00 82.56 193 ASN A N 1
ATOM 1583 C CA . ASN A 1 193 ? -31.200 -0.647 30.515 1.00 82.56 193 ASN A CA 1
ATOM 1584 C C . ASN A 1 193 ? -31.106 -0.309 29.013 1.00 82.56 193 ASN A C 1
ATOM 1586 O O . ASN A 1 193 ? -31.177 0.857 28.623 1.00 82.56 193 ASN A O 1
ATOM 1590 N N . ILE A 1 194 ? -31.045 -1.327 28.148 1.00 85.19 194 ILE A N 1
ATOM 1591 C CA . ILE A 1 194 ? -30.935 -1.173 26.686 1.00 85.19 194 ILE A CA 1
ATOM 1592 C C . ILE A 1 194 ? -31.986 -0.208 26.130 1.00 85.19 194 ILE A C 1
ATOM 1594 O O . ILE A 1 194 ? -31.662 0.666 25.332 1.00 85.19 194 ILE A O 1
ATOM 1598 N N . ASN A 1 195 ? -33.239 -0.332 26.571 1.00 84.56 195 ASN A N 1
ATOM 1599 C CA . ASN A 1 195 ? -34.329 0.523 26.099 1.00 84.56 195 ASN A CA 1
ATOM 1600 C C . ASN A 1 195 ? -34.131 2.002 26.455 1.00 84.56 195 ASN A C 1
ATOM 1602 O O . ASN A 1 195 ? -34.589 2.867 25.712 1.00 84.56 195 ASN A O 1
ATOM 1606 N N . GLU A 1 196 ? -33.488 2.305 27.582 1.00 87.62 196 GLU A N 1
ATOM 1607 C CA . GLU A 1 196 ? -33.158 3.679 27.962 1.00 87.62 196 GLU A CA 1
ATOM 1608 C C . GLU A 1 196 ? -31.979 4.181 27.135 1.00 87.62 196 GLU A C 1
ATOM 1610 O O . GLU A 1 196 ? -32.079 5.238 26.519 1.00 87.62 196 GLU A O 1
ATOM 1615 N N . THR A 1 197 ? -30.925 3.370 27.003 1.00 85.56 197 THR A N 1
ATOM 1616 C CA . THR A 1 197 ? -29.763 3.701 26.169 1.00 85.56 197 THR A CA 1
ATOM 1617 C C . THR A 1 197 ? -30.170 3.972 24.720 1.00 85.56 197 THR A C 1
ATOM 1619 O O . THR A 1 197 ? -29.791 4.990 24.156 1.00 85.56 197 THR A O 1
ATOM 1622 N N . LEU A 1 198 ? -31.001 3.124 24.107 1.00 86.31 198 LEU A N 1
ATOM 1623 C CA . LEU A 1 198 ? -31.443 3.296 22.717 1.00 86.31 198 LEU A CA 1
ATOM 1624 C C . LEU A 1 198 ? -32.236 4.593 22.491 1.00 86.31 198 LEU A C 1
ATOM 1626 O O . LEU A 1 198 ? -32.182 5.143 21.393 1.00 86.31 198 LEU A O 1
ATOM 1630 N N . LYS A 1 199 ? -32.938 5.122 23.506 1.00 89.50 199 LYS A N 1
ATOM 1631 C CA . LYS A 1 199 ? -33.653 6.409 23.399 1.00 89.50 199 LYS A CA 1
ATOM 1632 C C . LYS A 1 199 ? -32.707 7.602 23.288 1.00 89.50 199 LYS A C 1
ATOM 1634 O O . LYS A 1 199 ? -33.120 8.646 22.780 1.00 89.50 199 LYS A O 1
ATOM 1639 N N . GLU A 1 200 ? -31.472 7.472 23.754 1.00 89.06 200 GLU A N 1
ATOM 1640 C CA . GLU A 1 200 ? -30.445 8.519 23.712 1.00 89.06 200 GLU A CA 1
ATOM 1641 C C . GLU A 1 200 ? -29.593 8.465 22.435 1.00 89.06 200 GLU A C 1
ATOM 1643 O O . GLU A 1 200 ? -28.773 9.354 22.190 1.00 89.06 200 GLU A O 1
ATOM 1648 N N . LEU A 1 201 ? -29.811 7.449 21.596 1.00 90.62 201 LEU A N 1
ATOM 1649 C CA . LEU A 1 201 ? -29.024 7.182 20.400 1.00 90.62 201 LEU A CA 1
ATOM 1650 C C . LEU A 1 201 ? -29.786 7.520 19.111 1.00 90.62 201 LEU A C 1
ATOM 1652 O O . LEU A 1 201 ? -31.008 7.403 19.021 1.00 90.62 201 LEU A O 1
ATOM 1656 N N . ILE A 1 202 ? -29.035 7.916 18.087 1.00 88.31 202 ILE A N 1
ATOM 1657 C CA . ILE A 1 202 ? -29.488 8.142 16.714 1.00 88.31 202 ILE A CA 1
ATOM 1658 C C . ILE A 1 202 ? -28.839 7.083 15.825 1.00 88.31 202 ILE A C 1
ATOM 1660 O O . ILE A 1 202 ? -27.623 6.884 15.866 1.00 88.31 202 ILE A O 1
ATOM 1664 N N . LEU A 1 203 ? -29.645 6.405 15.006 1.00 89.19 203 LEU A N 1
ATOM 1665 C CA . LEU A 1 203 ? -29.151 5.463 14.004 1.00 89.19 203 LEU A CA 1
ATOM 1666 C C . LEU A 1 203 ? -28.370 6.206 12.913 1.00 89.19 203 LEU A C 1
ATOM 1668 O O . LEU A 1 203 ? -28.885 7.145 12.314 1.00 89.19 203 LEU A O 1
ATOM 1672 N N . LEU A 1 204 ? -27.157 5.741 12.621 1.00 84.75 204 LEU A N 1
ATOM 1673 C CA . LEU A 1 204 ? -26.356 6.210 11.491 1.00 84.75 204 LEU A CA 1
ATOM 1674 C C . LEU A 1 204 ? -26.630 5.365 10.249 1.00 84.75 204 LEU A C 1
ATOM 1676 O O . LEU A 1 204 ? -27.087 5.870 9.229 1.00 84.75 204 LEU A O 1
ATOM 1680 N N . TYR A 1 205 ? -26.345 4.065 10.335 1.00 84.50 205 TYR A N 1
ATOM 1681 C CA . TYR A 1 205 ? -26.558 3.107 9.254 1.00 84.50 205 TYR A CA 1
ATOM 1682 C C . TYR A 1 205 ? -26.571 1.670 9.792 1.00 84.50 205 TYR A C 1
ATOM 1684 O O . TYR A 1 205 ? -26.257 1.406 10.953 1.00 84.50 205 TYR A O 1
ATOM 1692 N N . THR A 1 206 ? -26.950 0.722 8.936 1.00 80.12 206 THR A N 1
ATOM 1693 C CA . THR A 1 206 ? -27.005 -0.711 9.262 1.00 80.12 206 THR A CA 1
ATOM 1694 C C . THR A 1 206 ? -25.882 -1.464 8.554 1.00 80.12 206 THR A C 1
ATOM 1696 O O . THR A 1 206 ? -25.759 -1.375 7.333 1.00 80.12 206 THR A O 1
ATOM 1699 N N . LEU A 1 207 ? -25.104 -2.262 9.290 1.00 76.00 207 LEU A N 1
ATOM 1700 C CA . LEU A 1 207 ? -24.082 -3.153 8.740 1.00 76.00 207 LEU A CA 1
ATOM 1701 C C . LEU A 1 207 ? -24.637 -4.589 8.635 1.00 76.00 207 LEU A C 1
ATOM 1703 O O . LEU A 1 207 ? -25.048 -5.199 9.624 1.00 76.00 207 LEU A O 1
ATOM 1707 N N . ASN A 1 208 ? -24.660 -5.142 7.416 1.00 67.94 208 ASN A N 1
ATOM 1708 C CA . ASN A 1 208 ? -25.042 -6.533 7.111 1.00 67.94 208 ASN A CA 1
ATOM 1709 C C . ASN A 1 208 ? -26.383 -7.016 7.713 1.00 67.94 208 ASN A C 1
ATOM 1711 O O . ASN A 1 208 ? -26.519 -8.193 8.042 1.00 67.94 208 ASN A O 1
ATOM 1715 N N . LYS A 1 209 ? -27.379 -6.126 7.851 1.00 67.88 209 LYS A N 1
ATOM 1716 C CA . LYS A 1 209 ? -28.728 -6.391 8.411 1.00 67.88 209 LYS A CA 1
ATOM 1717 C C . LYS A 1 209 ? -28.773 -6.898 9.865 1.00 67.88 209 LYS A C 1
ATOM 1719 O O . LYS A 1 209 ? -29.864 -7.133 10.372 1.00 67.88 209 LYS A O 1
ATOM 1724 N N . LYS A 1 210 ? -27.628 -7.073 10.531 1.00 74.44 210 LYS A N 1
ATOM 1725 C CA . LYS A 1 210 ? -27.531 -7.617 11.898 1.00 74.44 210 LYS A CA 1
ATOM 1726 C C . LYS A 1 210 ? -27.059 -6.594 12.925 1.00 74.44 210 LYS A C 1
ATOM 1728 O O . LYS A 1 210 ? -27.397 -6.715 14.098 1.00 74.44 210 LYS A O 1
ATOM 1733 N N . LEU A 1 211 ? -26.285 -5.607 12.481 1.00 82.25 211 LEU A N 1
ATOM 1734 C CA . LEU A 1 211 ? -25.649 -4.623 13.347 1.00 82.25 211 LEU A CA 1
ATOM 1735 C C . LEU A 1 211 ? -26.173 -3.233 13.004 1.00 82.25 211 LEU A C 1
ATOM 1737 O O . LEU A 1 211 ? -26.115 -2.821 11.844 1.00 82.25 211 LEU A O 1
ATOM 1741 N N . LEU A 1 212 ? -26.659 -2.505 14.003 1.00 87.44 212 LEU A N 1
ATOM 1742 C CA . LEU A 1 212 ? -27.022 -1.097 13.857 1.00 87.44 212 LEU A CA 1
ATOM 1743 C C . LEU A 1 212 ? -25.909 -0.236 14.439 1.00 87.44 212 LEU A C 1
ATOM 1745 O O . LEU A 1 212 ? -25.552 -0.390 15.606 1.00 87.44 212 LEU A O 1
ATOM 1749 N N . ILE A 1 213 ? -25.371 0.669 13.628 1.00 88.00 213 ILE A N 1
ATOM 1750 C CA . ILE A 1 213 ? -24.360 1.632 14.055 1.00 88.00 213 ILE A CA 1
ATOM 1751 C C . ILE A 1 213 ? -25.078 2.908 14.469 1.00 88.00 213 ILE A C 1
ATOM 1753 O O . ILE A 1 213 ? -25.848 3.468 13.689 1.00 88.00 213 ILE A O 1
ATOM 1757 N N . MET A 1 214 ? -24.842 3.364 15.692 1.00 90.31 214 MET A N 1
ATOM 1758 C CA . MET A 1 214 ? -25.556 4.486 16.294 1.00 90.31 214 MET A CA 1
ATOM 1759 C C . MET A 1 214 ? -24.579 5.479 16.936 1.00 90.31 214 MET A C 1
ATOM 1761 O O . MET A 1 214 ? -23.465 5.115 17.323 1.00 90.31 214 MET A O 1
ATOM 1765 N N . LYS A 1 215 ? -25.003 6.735 17.067 1.00 90.75 215 LYS A N 1
ATOM 1766 C CA . LYS A 1 215 ? -24.291 7.802 17.790 1.00 90.75 215 LYS A CA 1
ATOM 1767 C C . LYS A 1 215 ? -25.178 8.430 18.857 1.00 90.75 215 LYS A C 1
ATOM 1769 O O . LYS A 1 215 ? -26.388 8.245 18.828 1.00 90.75 215 LYS A O 1
ATOM 1774 N N . GLU A 1 216 ? -24.594 9.176 19.786 1.00 90.56 216 GLU A N 1
ATOM 1775 C CA . GLU A 1 216 ? -25.368 9.923 20.785 1.00 90.56 216 GLU A CA 1
ATOM 1776 C C . GLU A 1 216 ? -26.108 11.092 20.126 1.00 90.56 216 GLU A C 1
ATOM 1778 O O . GLU A 1 216 ? -25.593 11.717 19.198 1.00 90.56 216 GLU A O 1
ATOM 1783 N N . LYS A 1 217 ? -27.297 11.431 20.638 1.00 88.31 217 LYS A N 1
ATOM 1784 C CA . LYS A 1 217 ? -28.039 12.633 20.214 1.00 88.31 217 LYS A CA 1
ATOM 1785 C C . LYS A 1 217 ? -27.232 13.922 20.374 1.00 88.31 217 LYS A C 1
ATOM 1787 O O . LYS A 1 217 ? -27.356 14.829 19.566 1.00 88.31 217 LYS A O 1
ATOM 1792 N N . LEU A 1 218 ? -26.361 13.983 21.380 1.00 87.44 218 LEU A N 1
ATOM 1793 C CA . LEU A 1 218 ? -25.465 15.122 21.607 1.00 87.44 218 LEU A CA 1
ATOM 1794 C C . LEU A 1 218 ? -24.441 15.321 20.472 1.00 87.44 218 LEU A C 1
ATOM 1796 O O . LEU A 1 218 ? -23.895 16.411 20.326 1.00 87.44 218 LEU A O 1
ATOM 1800 N N . ASP A 1 219 ? -24.202 14.288 19.661 1.00 84.88 219 ASP A N 1
ATOM 1801 C CA . ASP A 1 219 ? -23.278 14.291 18.526 1.00 84.88 219 ASP A CA 1
ATOM 1802 C C . ASP A 1 219 ? -24.018 14.388 17.173 1.00 84.88 219 ASP A C 1
ATOM 1804 O O . ASP A 1 219 ? -23.471 14.019 16.129 1.00 84.88 219 ASP A O 1
ATOM 1808 N N . GLU A 1 220 ? -25.267 14.869 17.152 1.00 83.81 220 GLU A N 1
ATOM 1809 C CA . GLU A 1 220 ? -26.116 14.938 15.951 1.00 83.81 220 GLU A CA 1
ATOM 1810 C C . GLU A 1 220 ? -25.447 15.667 14.774 1.00 83.81 220 GLU A C 1
ATOM 1812 O O . GLU A 1 220 ? -25.485 15.163 13.651 1.00 83.81 220 GLU A O 1
ATOM 1817 N N . GLU A 1 221 ? -24.730 16.758 15.034 1.00 84.62 221 GLU A N 1
ATOM 1818 C CA . GLU A 1 221 ? -24.044 17.546 13.999 1.00 84.62 221 GLU A CA 1
ATOM 1819 C C . GLU A 1 221 ? -22.674 16.982 13.583 1.00 84.62 221 GLU A C 1
ATOM 1821 O O . GLU A 1 221 ? -22.086 17.443 12.607 1.00 84.62 221 GLU A O 1
ATOM 1826 N N . LYS A 1 222 ? -22.137 15.980 14.296 1.00 82.81 222 LYS A N 1
ATOM 1827 C CA . LYS A 1 222 ? -20.822 15.406 13.973 1.00 82.81 222 LYS A CA 1
ATOM 1828 C C . LYS A 1 222 ? -20.897 14.433 12.802 1.00 82.81 222 LYS A C 1
ATOM 1830 O O . LYS A 1 222 ? -21.774 13.558 12.760 1.00 82.81 222 LYS A O 1
ATOM 1835 N N . ASP A 1 223 ? -19.918 14.546 11.906 1.00 80.44 223 ASP A N 1
ATOM 1836 C CA . ASP A 1 223 ? -19.659 13.566 10.854 1.00 80.44 223 ASP A CA 1
ATOM 1837 C C . ASP A 1 223 ? -19.245 12.218 11.473 1.00 80.44 223 ASP A C 1
ATOM 1839 O O . ASP A 1 223 ? -18.633 12.159 12.542 1.00 80.44 223 ASP A O 1
ATOM 1843 N N . ILE A 1 224 ? -19.563 11.121 10.782 1.00 77.12 224 ILE A N 1
ATOM 1844 C CA . ILE A 1 224 ? -19.212 9.746 11.158 1.00 77.12 224 ILE A CA 1
ATOM 1845 C C . ILE A 1 224 ? -17.706 9.599 11.416 1.00 77.12 224 ILE A C 1
ATOM 1847 O O . ILE A 1 224 ? -17.308 8.869 12.326 1.00 77.12 224 ILE A O 1
ATOM 1851 N N . ASN A 1 225 ? -16.864 10.285 10.640 1.00 74.88 225 ASN A N 1
ATOM 1852 C CA . ASN A 1 225 ? -15.410 10.197 10.784 1.00 74.88 225 ASN A CA 1
ATOM 1853 C C . ASN A 1 225 ? -14.866 10.953 12.011 1.00 74.88 225 ASN A C 1
ATOM 1855 O O . ASN A 1 225 ? -13.767 10.634 12.472 1.00 74.88 225 ASN A O 1
ATOM 1859 N N . ASP A 1 226 ? -15.646 11.878 12.577 1.00 78.12 226 ASP A N 1
ATOM 1860 C CA . ASP A 1 226 ? -15.278 12.700 13.740 1.00 78.12 226 ASP A CA 1
ATOM 1861 C C . ASP A 1 226 ? -15.785 12.125 15.075 1.00 78.12 226 ASP A C 1
ATOM 1863 O O . ASP A 1 226 ? -15.513 12.667 16.157 1.00 78.12 226 ASP A O 1
ATOM 1867 N N . LEU A 1 227 ? -16.516 11.008 15.026 1.00 80.06 227 LEU A N 1
ATOM 1868 C CA . LEU A 1 227 ? -17.054 10.346 16.207 1.00 80.06 227 LEU A CA 1
ATOM 1869 C C . LEU A 1 227 ? -15.943 9.690 17.033 1.00 80.06 227 LEU A C 1
ATOM 1871 O O . LEU A 1 227 ? -15.312 8.712 16.628 1.00 80.06 227 LEU A O 1
ATOM 1875 N N . LYS A 1 228 ? -15.765 10.195 18.257 1.00 83.06 228 LYS A N 1
ATOM 1876 C CA . LYS A 1 228 ? -14.916 9.570 19.287 1.00 83.06 228 LYS A CA 1
ATOM 1877 C C . LYS A 1 228 ? -15.623 8.425 20.006 1.00 83.06 228 LYS A C 1
ATOM 1879 O O . LYS A 1 228 ? -14.967 7.581 20.611 1.00 83.06 228 LYS A O 1
ATOM 1884 N N . VAL A 1 229 ? -16.953 8.425 19.985 1.00 86.50 229 VAL A N 1
ATOM 1885 C CA . VAL A 1 229 ? -17.792 7.402 20.603 1.00 86.50 229 VAL A CA 1
ATOM 1886 C C . VAL A 1 229 ? -18.829 6.956 19.587 1.00 86.50 229 VAL A C 1
ATOM 1888 O O . VAL A 1 229 ? -19.484 7.787 18.965 1.00 86.50 229 VAL A O 1
ATOM 1891 N N . PHE A 1 230 ? -18.986 5.648 19.424 1.00 89.75 230 PHE A N 1
ATOM 1892 C CA . PHE A 1 230 ? -20.074 5.075 18.641 1.00 89.75 230 PHE A CA 1
ATOM 1893 C C . PHE A 1 230 ? -20.617 3.822 19.323 1.00 89.75 230 PHE A C 1
ATOM 1895 O O . PHE A 1 230 ? -19.949 3.198 20.150 1.00 89.75 230 PHE A O 1
ATOM 1902 N N . TYR A 1 231 ? -21.845 3.464 18.977 1.00 89.75 231 TYR A N 1
ATOM 1903 C CA . TYR A 1 231 ? -22.572 2.348 19.561 1.00 89.75 231 TYR A CA 1
ATOM 1904 C C . TYR A 1 231 ? -22.917 1.343 18.474 1.00 89.75 231 TYR A C 1
ATOM 1906 O O . TYR A 1 231 ? -23.270 1.718 17.356 1.00 89.75 231 TYR A O 1
ATOM 1914 N N . VAL A 1 232 ? -22.819 0.062 18.806 1.00 88.81 232 VAL A N 1
ATOM 1915 C CA . VAL A 1 232 ? -23.192 -1.038 17.920 1.00 88.81 232 VAL A CA 1
ATOM 1916 C C . VAL A 1 232 ? -24.243 -1.870 18.617 1.00 88.81 232 VAL A C 1
ATOM 1918 O O . VAL A 1 232 ? -23.953 -2.531 19.613 1.00 88.81 232 VAL A O 1
ATOM 1921 N N . TYR A 1 233 ? -25.463 -1.835 18.098 1.00 87.56 233 TYR A N 1
ATOM 1922 C CA . TYR A 1 233 ? -26.535 -2.693 18.574 1.00 87.56 233 TYR A CA 1
ATOM 1923 C C . TYR A 1 233 ? -26.558 -3.994 17.774 1.00 87.56 233 TYR A C 1
ATOM 1925 O O . TYR A 1 233 ? -26.689 -3.987 16.546 1.00 87.56 233 TYR A O 1
ATOM 1933 N N . TYR A 1 234 ? -26.419 -5.104 18.493 1.00 85.25 234 TYR A N 1
ATOM 1934 C CA . TYR A 1 234 ? -26.458 -6.465 17.976 1.00 85.25 234 TYR A CA 1
ATOM 1935 C C . TYR A 1 234 ? -27.906 -6.949 18.017 1.00 85.25 234 TYR A C 1
ATOM 1937 O O . TYR A 1 234 ? -28.399 -7.379 19.058 1.00 85.25 234 TYR A O 1
ATOM 1945 N N . PHE A 1 235 ? -28.621 -6.808 16.895 1.00 78.94 235 PHE A N 1
ATOM 1946 C CA . PHE A 1 235 ? -30.077 -6.990 16.856 1.00 78.94 235 PHE A CA 1
ATOM 1947 C C . PHE A 1 235 ? -30.507 -8.420 17.212 1.00 78.94 235 PHE A C 1
ATOM 1949 O O . PHE A 1 235 ? -31.562 -8.611 17.808 1.00 78.94 235 PHE A O 1
ATOM 1956 N N . GLN A 1 236 ? -29.710 -9.431 16.845 1.00 80.38 236 GLN A N 1
ATOM 1957 C CA . GLN A 1 236 ? -30.054 -10.835 17.100 1.00 80.38 236 GLN A CA 1
ATOM 1958 C C . GLN A 1 236 ? -29.739 -11.245 18.540 1.00 80.38 236 GLN A C 1
ATOM 1960 O O . GLN A 1 236 ? -30.428 -12.083 19.113 1.00 80.38 236 GLN A O 1
ATOM 1965 N N . GLU A 1 237 ? -28.695 -10.658 19.110 1.00 80.88 237 GLU A N 1
ATOM 1966 C CA . GLU A 1 237 ? -28.163 -11.005 20.418 1.00 80.88 237 GLU A CA 1
ATOM 1967 C C . GLU A 1 237 ? -28.710 -10.112 21.541 1.00 80.88 237 GLU A C 1
ATOM 1969 O O . GLU A 1 237 ? -28.588 -10.456 22.714 1.00 80.88 237 GLU A O 1
ATOM 1974 N N . GLY A 1 238 ? -29.337 -8.986 21.194 1.00 83.44 238 GLY A N 1
ATOM 1975 C CA . GLY A 1 238 ? -30.055 -8.130 22.130 1.00 83.44 238 GLY A CA 1
ATOM 1976 C C . GLY A 1 238 ? -29.149 -7.382 23.103 1.00 83.44 238 GLY A C 1
ATOM 1977 O O . GLY A 1 238 ? -29.521 -7.232 24.258 1.00 83.44 238 GLY A O 1
ATOM 1978 N N . PHE A 1 239 ? -27.979 -6.908 22.664 1.00 84.69 239 PHE A N 1
ATOM 1979 C CA . PHE A 1 239 ? -27.088 -6.070 23.477 1.00 84.69 239 PHE A CA 1
ATOM 1980 C C . PHE A 1 239 ? -26.473 -4.923 22.670 1.00 84.69 239 PHE A C 1
ATOM 1982 O O . PHE A 1 239 ? -26.419 -4.959 21.438 1.00 84.69 239 PHE A O 1
ATOM 1989 N N . VAL A 1 240 ? -25.983 -3.899 23.371 1.00 88.44 240 VAL A N 1
ATOM 1990 C CA . VAL A 1 240 ? -25.267 -2.765 22.773 1.00 88.44 240 VAL A CA 1
ATOM 1991 C C . VAL A 1 240 ? -23.801 -2.809 23.200 1.00 88.44 240 VAL A C 1
ATOM 1993 O O . VAL A 1 240 ? -23.492 -2.976 24.377 1.00 88.44 240 VAL A O 1
ATOM 1996 N N . LEU A 1 241 ? -22.881 -2.626 22.255 1.00 89.00 241 LEU A N 1
ATOM 1997 C CA . LEU A 1 241 ? -21.478 -2.335 22.549 1.00 89.00 241 LEU A CA 1
ATOM 1998 C C . LEU A 1 241 ? -21.212 -0.849 22.349 1.00 89.00 241 LEU A C 1
ATOM 2000 O O . LEU A 1 241 ? -21.444 -0.312 21.265 1.00 89.00 241 LEU A O 1
ATOM 2004 N N . LYS A 1 242 ? -20.685 -0.195 23.379 1.00 89.75 242 LYS A N 1
ATOM 2005 C CA . LYS A 1 242 ? -20.165 1.170 23.300 1.00 89.75 242 LYS A CA 1
ATOM 2006 C C . LYS A 1 242 ? -18.677 1.116 22.989 1.00 89.75 242 LYS A C 1
ATOM 2008 O O . LYS A 1 242 ? -17.920 0.503 23.735 1.00 89.75 242 LYS A O 1
ATOM 2013 N N . TYR A 1 243 ? -18.263 1.787 21.923 1.00 86.44 243 TYR A N 1
ATOM 2014 C CA . TYR A 1 243 ? -16.868 1.948 21.529 1.00 86.44 243 TYR A CA 1
ATOM 2015 C C . TYR A 1 243 ? -16.441 3.379 21.823 1.00 86.44 243 TYR A C 1
ATOM 2017 O O . TYR A 1 243 ? -16.978 4.314 21.235 1.00 86.44 243 TYR A O 1
ATOM 2025 N N . LYS A 1 244 ? -15.466 3.562 22.715 1.00 85.62 244 LYS A N 1
ATOM 2026 C CA . LYS A 1 244 ? -14.901 4.872 23.057 1.00 85.62 244 LYS A CA 1
ATOM 2027 C C . LYS A 1 244 ? -13.430 4.928 22.681 1.00 85.62 244 LYS A C 1
ATOM 2029 O O . LYS A 1 244 ? -12.618 4.178 23.214 1.00 85.62 244 LYS A O 1
ATOM 2034 N N . GLU A 1 245 ? -13.085 5.836 21.781 1.00 81.94 245 GLU A N 1
ATOM 2035 C CA . GLU A 1 245 ? -11.709 6.085 21.375 1.00 81.94 245 GLU A CA 1
ATOM 2036 C C . GLU A 1 245 ? -10.918 6.736 22.517 1.00 81.94 245 GLU A C 1
ATOM 2038 O O . GLU A 1 245 ? -11.226 7.848 22.960 1.00 81.94 245 GLU A O 1
ATOM 2043 N N . HIS A 1 246 ? -9.860 6.067 22.977 1.00 72.69 246 HIS A N 1
ATOM 2044 C CA . HIS A 1 246 ? -8.853 6.671 23.841 1.00 72.69 246 HIS A CA 1
ATOM 2045 C C . HIS A 1 246 ? -7.653 7.123 23.023 1.00 72.69 246 HIS A C 1
ATOM 2047 O O . HIS A 1 246 ? -6.908 6.317 22.462 1.00 72.69 246 HIS A O 1
ATOM 2053 N N . PHE A 1 247 ? -7.390 8.427 23.055 1.00 57.34 247 PHE A N 1
ATOM 2054 C CA . PHE A 1 247 ? -6.071 8.932 22.716 1.00 57.34 247 PHE A CA 1
ATOM 2055 C C . PHE A 1 247 ? -5.128 8.562 23.858 1.00 57.34 247 PHE A C 1
ATOM 2057 O O . PHE A 1 247 ? -5.266 9.088 24.965 1.00 57.34 247 PHE A O 1
ATOM 2064 N N . THR A 1 248 ? -4.126 7.717 23.607 1.00 47.53 248 THR A N 1
ATOM 2065 C CA . THR A 1 248 ? -2.953 7.671 24.489 1.00 47.53 248 THR A CA 1
ATOM 2066 C C . THR A 1 248 ? -2.337 9.066 24.510 1.00 47.53 248 THR A C 1
ATOM 2068 O O . THR A 1 248 ? -1.609 9.459 23.593 1.00 47.53 248 THR A O 1
ATOM 2071 N N . LYS A 1 249 ? -2.661 9.842 25.549 1.00 41.12 249 LYS A N 1
ATOM 2072 C CA . LYS A 1 249 ? -1.966 11.078 25.891 1.00 4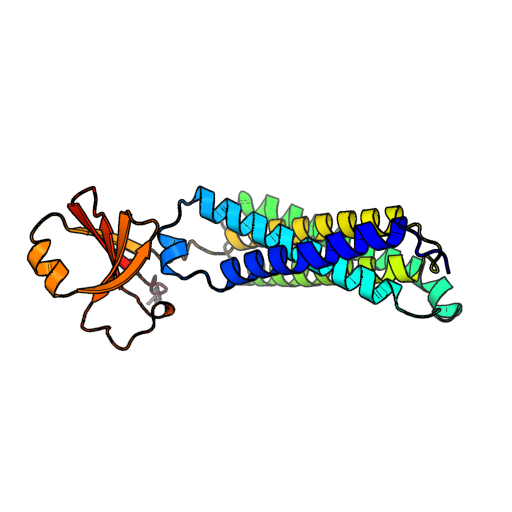1.12 249 LYS A CA 1
ATOM 2073 C C . LYS A 1 249 ? -0.504 10.672 26.034 1.00 41.12 249 LYS A C 1
ATOM 2075 O O . LYS A 1 249 ? -0.198 9.792 26.834 1.00 41.12 249 LYS A O 1
ATOM 2080 N N . LYS A 1 250 ? 0.385 11.244 25.214 1.00 40.91 250 LYS A N 1
ATOM 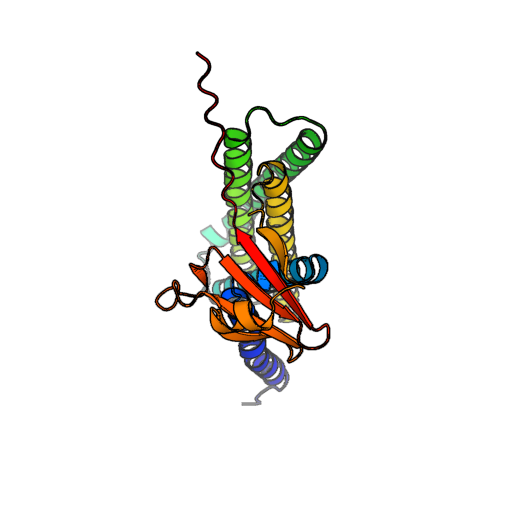2081 C CA . LYS A 1 250 ? 1.831 11.085 25.403 1.00 40.91 250 LYS A CA 1
ATOM 2082 C C . LYS A 1 250 ? 2.108 11.326 26.883 1.00 40.91 250 LYS A C 1
ATOM 2084 O O . LYS A 1 250 ? 1.814 12.417 27.373 1.00 40.91 250 LYS A O 1
ATOM 2089 N N . GLU A 1 251 ? 2.630 10.320 27.572 1.00 36.38 251 GLU A N 1
ATOM 2090 C CA . GLU A 1 251 ? 3.251 10.492 28.873 1.00 36.38 251 GLU A CA 1
ATOM 2091 C C . GLU A 1 251 ? 4.382 11.513 28.705 1.00 36.38 251 GLU A C 1
ATOM 2093 O O . GLU A 1 251 ? 5.521 11.185 28.382 1.00 36.38 251 GLU A O 1
ATOM 2098 N N . ASN A 1 252 ? 4.058 12.791 28.892 1.00 35.78 252 ASN A N 1
ATOM 2099 C CA . ASN A 1 252 ? 5.030 13.776 29.320 1.00 35.78 252 ASN A CA 1
ATOM 2100 C C . ASN A 1 252 ? 5.334 13.447 30.782 1.00 35.78 252 ASN A C 1
ATOM 2102 O O . ASN A 1 252 ? 4.854 14.124 31.690 1.00 35.78 252 ASN A O 1
ATOM 2106 N N . ILE A 1 253 ? 6.134 12.403 31.005 1.00 38.25 253 ILE A N 1
ATOM 2107 C CA . ILE A 1 253 ? 6.925 12.303 32.226 1.00 38.25 253 ILE A CA 1
ATOM 2108 C C . ILE A 1 253 ? 7.937 13.443 32.115 1.00 38.25 253 ILE A C 1
ATOM 2110 O O . ILE A 1 253 ? 9.030 13.295 31.567 1.00 38.25 253 ILE A O 1
ATOM 2114 N N . LYS A 1 254 ? 7.528 14.630 32.575 1.00 39.19 254 LYS A N 1
ATOM 2115 C CA . LYS A 1 254 ? 8.471 15.635 33.046 1.00 39.19 254 LYS A CA 1
ATOM 2116 C C . LYS A 1 254 ? 9.237 14.952 34.174 1.00 39.19 254 LYS A C 1
ATOM 2118 O O . LYS A 1 254 ? 8.674 14.700 35.234 1.00 39.19 254 LYS A O 1
ATOM 2123 N N . LYS A 1 255 ? 10.490 14.586 33.910 1.00 38.47 255 LYS A N 1
ATOM 2124 C CA . LYS A 1 255 ? 11.446 14.361 34.988 1.00 38.47 255 LYS A CA 1
ATOM 2125 C C . LYS A 1 255 ? 11.656 15.723 35.646 1.00 38.47 255 LYS A C 1
ATOM 2127 O O . LYS A 1 255 ? 12.160 16.630 34.985 1.00 38.47 255 LYS A O 1
ATOM 2132 N N . ASN A 1 256 ? 11.146 15.855 36.868 1.00 37.91 256 ASN A N 1
ATOM 2133 C CA . ASN A 1 256 ? 11.655 16.824 37.833 1.00 37.91 256 ASN A CA 1
ATOM 2134 C C . ASN A 1 256 ? 13.104 16.473 38.178 1.00 37.91 256 ASN A C 1
ATOM 2136 O O . ASN A 1 256 ? 13.429 15.261 38.133 1.00 37.91 256 ASN A O 1
#

Foldseek 3Di:
DPPPVVVVVVVVVVVVVVVVLVVLQCCVVPQAPVNLVPDDPVVNVVSVLVNQLSVLLVLLVVLLVVLLPDPQDPPVCLVCLVVVLVVLVVQLVVLVVVLVVVLVVLVPDDDPCLVVLLVSLVVSLVSNVVSLSSNSNSVSSNVNNPDDPVNSVVSSVVRSVSSSVSVVSSVSSNVSSDDPPPQDWDKDKAQPPLVVVVVQWDFDDDDPVFKTKIDGPVCVVPDSNRDQWIWIAGRVVGIIIITGGDDPDPPPPPDD